Protein AF-A0A940L1S5-F1 (afdb_monomer_lite)

pLDDT: mean 74.44, std 12.98, range [43.25, 91.19]

Secondary structure (DSSP, 8-state):
-HHHHHHHHTT--S-HHHHHHHHHHTT-THHHHHHHHHHHHHT-HHHHHHHHHHHHHHHHHHHHHHHHHHHHHT--HHHHS---GGG---THHHHHHHHHHHHHHHHHHT--HHHHHHHHHHHHHHHHHHHHHHHHT-THHHHHHHHHHHHHHHHHHHHHS--S-HHHHHHHHHHHHS-HHHHHHHHHHHHHT-HHHHHHHHHHHHHHHHHHHHHHHHHHHHHHHHT--HHHHHHHHHHHHHHTT--

Radius of gyration: 20.94 Å; chains: 1; bounding box: 44×34×76 Å

Structure (mmCIF, N/CA/C/O backbone):
data_AF-A0A940L1S5-F1
#
_entry.id   AF-A0A940L1S5-F1
#
loop_
_atom_site.group_PDB
_atom_site.id
_atom_site.type_symbol
_atom_site.label_atom_id
_atom_site.label_alt_id
_atom_site.label_comp_id
_atom_site.label_asym_id
_atom_site.label_entity_id
_atom_site.label_seq_id
_atom_site.pdbx_PDB_ins_code
_atom_site.Cartn_x
_atom_site.Cartn_y
_atom_site.Cartn_z
_atom_site.occupancy
_atom_site.B_iso_or_equiv
_atom_site.auth_seq_id
_atom_site.auth_comp_id
_atom_site.auth_asym_id
_atom_site.auth_atom_id
_atom_site.pdbx_PDB_model_num
ATOM 1 N N . GLY A 1 1 ? 14.019 -16.037 -11.293 1.00 43.25 1 GLY A N 1
ATOM 2 C CA . GLY A 1 1 ? 14.954 -15.149 -12.015 1.00 43.25 1 GLY A CA 1
ATOM 3 C C . GLY A 1 1 ? 15.422 -15.766 -13.322 1.00 43.25 1 GLY A C 1
ATOM 4 O O . GLY A 1 1 ? 14.808 -15.511 -14.345 1.00 43.25 1 GLY A O 1
ATOM 5 N N . GLY A 1 2 ? 16.455 -16.617 -13.298 1.00 44.25 2 GLY A N 1
ATOM 6 C CA . GLY A 1 2 ? 17.112 -17.127 -14.519 1.00 44.25 2 GLY A CA 1
ATOM 7 C C . GLY A 1 2 ? 16.222 -17.901 -15.506 1.00 44.25 2 GLY A C 1
ATOM 8 O O . GLY A 1 2 ? 16.360 -17.729 -16.713 1.00 44.25 2 GLY A O 1
ATOM 9 N N . VAL A 1 3 ? 15.252 -18.682 -15.018 1.00 50.44 3 VAL A N 1
ATOM 10 C CA . VAL A 1 3 ? 14.334 -19.464 -15.877 1.00 50.44 3 VAL A CA 1
ATOM 11 C C . VAL A 1 3 ? 13.401 -18.564 -16.708 1.00 50.44 3 VAL A C 1
ATOM 13 O O . VAL A 1 3 ? 13.102 -18.880 -17.856 1.00 50.44 3 VAL A O 1
ATOM 16 N N . ALA A 1 4 ? 13.005 -17.399 -16.180 1.00 51.38 4 ALA A N 1
ATOM 17 C CA . ALA A 1 4 ? 12.143 -16.443 -16.885 1.00 51.38 4 ALA A CA 1
ATOM 18 C C . ALA A 1 4 ? 12.863 -15.772 -18.069 1.00 51.38 4 ALA A C 1
ATOM 20 O O . ALA A 1 4 ? 12.297 -15.606 -19.150 1.00 51.38 4 ALA A O 1
ATOM 21 N N . PHE A 1 5 ? 14.142 -15.442 -17.889 1.00 52.88 5 PHE A N 1
ATOM 22 C CA . PHE A 1 5 ? 14.960 -14.879 -18.960 1.00 52.88 5 PHE A CA 1
ATOM 23 C C . PHE A 1 5 ? 15.276 -15.910 -20.050 1.00 52.88 5 PHE A C 1
ATOM 25 O O . PHE A 1 5 ? 15.227 -15.584 -21.235 1.00 52.88 5 PHE A O 1
ATOM 32 N N . LEU A 1 6 ? 15.511 -17.173 -19.671 1.00 53.44 6 LEU A N 1
ATOM 33 C CA . LEU A 1 6 ? 15.663 -18.272 -20.629 1.00 53.44 6 LEU A CA 1
ATOM 34 C C . LEU A 1 6 ? 14.375 -18.508 -21.432 1.00 53.44 6 LEU A C 1
ATOM 36 O O . LEU A 1 6 ? 14.446 -18.626 -22.650 1.00 53.44 6 LEU A O 1
ATOM 40 N N . SER A 1 7 ? 13.201 -18.473 -20.794 1.00 49.19 7 SER A N 1
ATOM 41 C CA . SER A 1 7 ? 11.892 -18.602 -21.465 1.00 49.19 7 SER A CA 1
ATOM 42 C C . SER A 1 7 ? 11.687 -17.578 -22.587 1.00 49.19 7 SER A C 1
ATOM 44 O O . SER A 1 7 ? 11.112 -17.893 -23.626 1.00 49.19 7 SER A O 1
ATOM 46 N N . THR A 1 8 ? 12.184 -16.358 -22.392 1.00 49.97 8 THR A N 1
ATOM 47 C CA . THR A 1 8 ? 12.036 -15.263 -23.364 1.00 49.97 8 THR A CA 1
ATOM 48 C C . THR A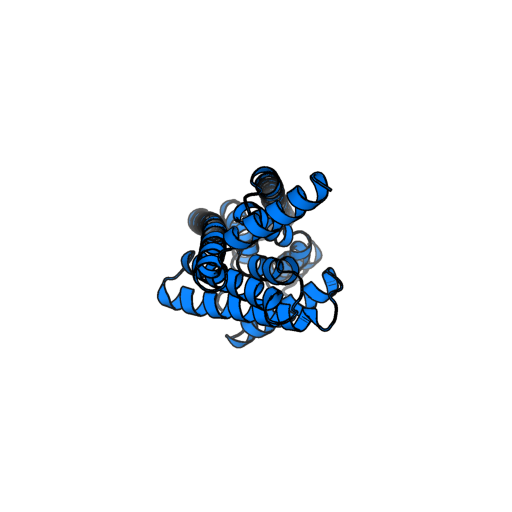 1 8 ? 12.996 -15.437 -24.539 1.00 49.97 8 THR A C 1
ATOM 50 O O . THR A 1 8 ? 12.638 -15.178 -25.683 1.00 49.97 8 THR A O 1
ATOM 53 N N . LYS A 1 9 ? 14.196 -15.971 -24.274 1.00 49.00 9 LYS A N 1
ATOM 54 C CA . LYS A 1 9 ? 15.172 -16.343 -25.306 1.00 49.00 9 LYS A CA 1
ATOM 55 C C . LYS A 1 9 ? 14.675 -17.485 -26.209 1.00 49.00 9 LYS A C 1
ATOM 57 O O . LYS A 1 9 ? 15.078 -17.546 -27.364 1.00 49.00 9 LYS A O 1
ATOM 62 N N . TYR A 1 10 ? 13.798 -18.357 -25.702 1.00 52.91 10 TYR A N 1
ATOM 63 C CA . TYR A 1 10 ? 13.205 -19.483 -26.440 1.00 52.91 10 TYR A CA 1
ATOM 64 C C . TYR A 1 10 ? 11.817 -19.194 -27.052 1.00 52.91 10 TYR A C 1
ATOM 66 O O . TYR A 1 10 ? 11.186 -20.109 -27.572 1.00 52.91 10 TYR A O 1
ATOM 74 N N . GLY A 1 11 ? 11.338 -17.943 -27.040 1.00 44.03 11 GLY A N 1
ATOM 75 C CA . GLY A 1 11 ? 10.147 -17.541 -27.805 1.00 44.03 11 GLY A CA 1
ATOM 76 C C . GLY A 1 11 ? 8.789 -17.837 -27.158 1.00 44.03 11 GLY A C 1
ATOM 77 O O . GLY A 1 11 ? 7.762 -17.699 -27.819 1.00 44.03 11 GLY A O 1
ATOM 78 N N . PHE A 1 12 ? 8.734 -18.190 -25.869 1.00 45.53 12 PHE A N 1
ATOM 79 C CA . PHE A 1 12 ? 7.462 -18.198 -25.142 1.00 45.53 12 PHE A CA 1
ATOM 80 C C . PHE A 1 12 ? 7.077 -16.750 -24.804 1.00 45.53 12 PHE A C 1
ATOM 82 O O . PHE A 1 12 ? 7.774 -16.097 -24.031 1.00 45.53 12 PHE A O 1
ATOM 89 N N . GLY A 1 13 ? 5.978 -16.246 -25.382 1.00 45.38 13 GLY A N 1
ATOM 90 C CA . GLY A 1 13 ? 5.472 -14.862 -25.277 1.00 45.38 13 GLY A CA 1
ATOM 91 C C . GLY A 1 13 ? 4.974 -14.421 -23.890 1.00 45.38 13 GLY A C 1
ATOM 92 O O . GLY A 1 13 ? 4.029 -13.642 -23.777 1.00 45.38 13 GLY A O 1
ATOM 93 N N . ILE A 1 14 ? 5.586 -14.924 -22.821 1.00 48.09 14 ILE A N 1
ATOM 94 C CA . ILE A 1 14 ? 5.343 -14.496 -21.449 1.00 48.09 14 ILE A CA 1
ATOM 95 C C . ILE A 1 14 ? 6.343 -13.377 -21.155 1.00 48.09 14 ILE A C 1
ATOM 97 O O . ILE A 1 14 ? 7.545 -13.619 -21.093 1.00 48.09 14 ILE A O 1
ATOM 101 N N . SER A 1 15 ? 5.848 -12.149 -20.991 1.00 53.19 15 SER A N 1
ATOM 102 C CA . SER A 1 15 ? 6.673 -10.979 -20.665 1.00 53.19 15 SER A CA 1
ATOM 103 C C . SER A 1 15 ? 7.578 -11.286 -19.456 1.00 53.19 15 SER A C 1
ATOM 105 O O . SER A 1 15 ? 7.084 -11.547 -18.353 1.00 53.19 15 SER A O 1
ATOM 107 N N . SER A 1 16 ? 8.902 -11.311 -19.665 1.00 52.81 16 SER A N 1
ATOM 108 C CA . SER A 1 16 ? 9.912 -11.792 -18.699 1.00 52.81 16 SER A CA 1
ATOM 109 C C . SER A 1 16 ? 9.831 -11.056 -17.369 1.00 52.81 16 SER A C 1
ATOM 111 O O . SER A 1 16 ? 10.064 -11.640 -16.307 1.00 52.81 16 SER A O 1
ATOM 113 N N . ILE A 1 17 ? 9.448 -9.779 -17.432 1.00 53.22 17 ILE A N 1
ATOM 114 C CA . ILE A 1 17 ? 9.259 -8.923 -16.271 1.00 53.22 17 ILE A CA 1
ATOM 115 C C . ILE A 1 17 ? 8.101 -9.406 -15.399 1.00 53.22 17 ILE A C 1
ATOM 117 O O . ILE A 1 17 ? 8.238 -9.371 -14.190 1.00 53.22 17 ILE A O 1
ATOM 121 N N . LYS A 1 18 ? 6.999 -9.940 -15.950 1.00 54.75 18 LYS A N 1
ATOM 122 C CA . LYS A 1 18 ? 5.846 -10.400 -15.149 1.00 54.75 18 LYS A CA 1
ATOM 123 C C . LYS A 1 18 ? 6.207 -11.622 -14.305 1.00 54.75 18 LYS A C 1
ATOM 125 O O . LYS A 1 18 ? 5.879 -11.677 -13.124 1.00 54.75 18 LYS A O 1
ATOM 130 N N . VAL A 1 19 ? 6.945 -12.570 -14.887 1.00 57.81 19 VAL A N 1
ATOM 131 C CA . VAL A 1 19 ? 7.427 -13.773 -14.180 1.00 57.81 19 VAL A CA 1
ATOM 132 C C . VAL A 1 19 ? 8.513 -13.411 -13.166 1.00 57.81 19 VAL A C 1
ATOM 134 O O . VAL A 1 19 ? 8.567 -13.973 -12.072 1.00 57.81 19 VAL A O 1
ATOM 137 N N . MET A 1 20 ? 9.376 -12.451 -13.506 1.00 58.91 20 MET A N 1
ATOM 138 C CA . MET A 1 20 ? 10.399 -11.961 -12.591 1.00 58.91 20 MET A CA 1
ATOM 139 C C . MET A 1 20 ? 9.786 -11.160 -11.436 1.00 58.91 20 MET A C 1
ATOM 141 O O . MET A 1 20 ? 10.111 -11.452 -10.295 1.00 58.91 20 MET A O 1
ATOM 145 N N . ILE A 1 21 ? 8.850 -10.243 -11.698 1.00 55.62 21 ILE A N 1
ATOM 146 C CA . ILE A 1 21 ? 8.074 -9.512 -10.686 1.00 55.62 21 ILE A CA 1
ATOM 147 C C . ILE A 1 21 ? 7.348 -10.503 -9.782 1.00 55.62 21 ILE A C 1
ATOM 149 O O . ILE A 1 21 ? 7.453 -10.361 -8.577 1.00 55.62 21 ILE A O 1
ATOM 153 N N . ALA A 1 22 ? 6.700 -11.547 -10.307 1.00 54.38 22 ALA A N 1
ATOM 154 C CA . ALA A 1 22 ? 6.046 -12.557 -9.470 1.00 54.38 22 ALA A CA 1
ATOM 155 C C . ALA A 1 22 ? 7.024 -13.267 -8.510 1.00 54.38 22 ALA A C 1
ATOM 157 O O . ALA A 1 22 ? 6.695 -13.481 -7.347 1.00 54.38 22 ALA A O 1
ATOM 158 N N . ALA A 1 23 ? 8.248 -13.576 -8.956 1.00 58.59 23 ALA A N 1
ATOM 159 C CA . ALA A 1 23 ? 9.292 -14.147 -8.096 1.00 58.59 23 ALA A CA 1
ATOM 160 C C . ALA A 1 23 ? 9.925 -13.120 -7.136 1.00 58.59 23 ALA A C 1
ATOM 162 O O . ALA A 1 23 ? 10.435 -13.485 -6.078 1.00 58.59 23 ALA A O 1
ATOM 163 N N . LEU A 1 24 ? 9.920 -11.842 -7.516 1.00 56.84 24 LEU A N 1
ATOM 164 C CA . LEU A 1 24 ? 10.450 -10.729 -6.734 1.00 56.84 24 LEU A CA 1
ATOM 165 C C . LEU A 1 24 ? 9.411 -10.127 -5.785 1.00 56.84 24 LEU A C 1
ATOM 167 O O . LEU A 1 24 ? 9.805 -9.441 -4.853 1.00 56.84 24 LEU A O 1
ATOM 171 N N . VAL A 1 25 ? 8.115 -10.399 -5.965 1.00 59.25 25 VAL A N 1
ATOM 172 C CA . VAL A 1 25 ? 7.021 -9.960 -5.081 1.00 59.25 25 VAL A CA 1
ATOM 173 C C . VAL A 1 25 ? 7.236 -10.462 -3.661 1.00 59.25 25 VAL A C 1
ATOM 175 O O . VAL A 1 25 ? 6.999 -9.721 -2.714 1.00 59.25 25 VAL A O 1
ATOM 178 N N . THR A 1 26 ? 7.797 -11.659 -3.497 1.00 58.41 26 THR A N 1
ATOM 179 C CA . THR A 1 26 ? 8.184 -12.198 -2.186 1.00 58.41 26 THR A CA 1
ATOM 180 C C . THR A 1 26 ? 9.296 -11.386 -1.513 1.00 58.41 26 THR A C 1
ATOM 182 O O . THR A 1 26 ? 9.410 -11.389 -0.292 1.00 58.41 26 THR A O 1
ATOM 185 N N . PHE A 1 27 ? 10.115 -10.682 -2.301 1.00 59.28 27 PHE A N 1
ATOM 186 C CA . PHE A 1 27 ? 11.192 -9.802 -1.836 1.00 59.28 27 PHE A CA 1
ATOM 187 C C . PHE A 1 27 ? 10.811 -8.317 -1.865 1.00 59.28 27 PHE A C 1
ATOM 189 O O . PHE A 1 27 ? 11.549 -7.485 -1.330 1.00 59.28 27 PHE A O 1
ATO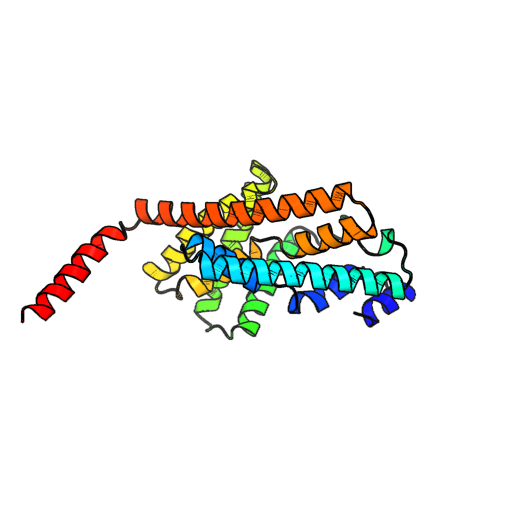M 196 N N . LEU A 1 28 ? 9.676 -7.971 -2.481 1.00 68.12 28 LEU A N 1
ATOM 197 C CA . LEU A 1 28 ? 9.185 -6.607 -2.551 1.00 68.12 28 LEU A CA 1
ATOM 198 C C . LEU A 1 28 ? 8.804 -6.173 -1.132 1.00 68.12 28 LEU A C 1
ATOM 200 O O . LEU A 1 28 ? 7.958 -6.800 -0.491 1.00 68.12 28 LEU A O 1
ATOM 204 N N . PRO A 1 29 ? 9.391 -5.079 -0.623 1.00 71.00 29 PRO A N 1
ATOM 205 C CA . PRO A 1 29 ? 9.188 -4.616 0.743 1.00 71.00 29 PRO A CA 1
ATOM 206 C C . PRO A 1 29 ? 7.836 -3.903 0.915 1.00 71.00 29 PRO A C 1
ATOM 208 O O . PRO A 1 29 ? 7.743 -2.922 1.650 1.00 71.00 29 PRO A O 1
ATOM 211 N N . GLY A 1 30 ? 6.784 -4.375 0.242 1.00 71.12 30 GLY A N 1
ATOM 212 C CA . GLY A 1 30 ? 5.474 -3.732 0.223 1.00 71.12 30 GLY A CA 1
ATOM 213 C C . GLY A 1 30 ? 4.789 -3.770 1.589 1.00 71.12 30 GLY A C 1
ATOM 214 O O . GLY A 1 30 ? 4.362 -2.730 2.079 1.00 71.12 30 GLY A O 1
ATOM 215 N N . GLY A 1 31 ? 4.817 -4.919 2.276 1.00 73.38 31 GLY A N 1
ATOM 216 C CA . GLY A 1 31 ? 4.325 -5.016 3.655 1.00 73.38 31 GLY A CA 1
ATOM 217 C C . GLY A 1 31 ? 5.096 -4.113 4.629 1.00 73.38 31 GLY A C 1
ATOM 218 O O . GLY A 1 31 ? 4.497 -3.488 5.499 1.00 73.38 31 GLY A O 1
ATOM 219 N N . SER A 1 32 ? 6.417 -3.969 4.453 1.00 80.38 32 SER A N 1
ATOM 220 C CA . SER A 1 32 ? 7.222 -3.055 5.276 1.00 80.38 32 SER A CA 1
ATOM 221 C C . SER A 1 32 ? 7.008 -1.577 4.944 1.00 80.38 32 SER A C 1
ATOM 223 O O . SER A 1 32 ? 7.071 -0.764 5.859 1.00 80.38 32 SER A O 1
ATOM 225 N N . MET A 1 33 ? 6.733 -1.217 3.683 1.00 78.50 33 MET A N 1
ATOM 226 C CA . MET A 1 33 ? 6.357 0.155 3.318 1.00 78.50 33 MET A CA 1
ATOM 227 C C . MET A 1 33 ? 4.977 0.508 3.864 1.00 78.50 33 MET A C 1
ATOM 229 O O . MET A 1 33 ? 4.826 1.576 4.437 1.00 78.50 33 MET A O 1
ATOM 233 N N . ALA A 1 34 ? 4.003 -0.398 3.766 1.00 78.00 34 ALA A N 1
ATOM 234 C CA . ALA A 1 34 ? 2.677 -0.200 4.342 1.00 78.00 34 ALA A CA 1
ATOM 235 C C . ALA A 1 34 ? 2.732 -0.048 5.871 1.00 78.00 34 ALA A C 1
ATOM 237 O O . ALA A 1 34 ? 2.134 0.878 6.408 1.00 78.00 34 ALA A O 1
ATOM 238 N N . MET A 1 35 ? 3.509 -0.897 6.561 1.00 81.56 35 MET A N 1
ATOM 239 C CA . MET A 1 35 ? 3.794 -0.756 8.000 1.00 81.56 35 MET A CA 1
ATOM 240 C C . MET A 1 35 ? 4.447 0.586 8.317 1.00 81.56 35 MET A C 1
ATOM 242 O O . MET A 1 35 ? 4.012 1.270 9.233 1.00 81.56 35 MET A O 1
ATOM 246 N N . ALA A 1 36 ? 5.460 0.985 7.546 1.00 83.12 36 ALA A N 1
ATOM 247 C CA . ALA A 1 36 ? 6.122 2.265 7.742 1.00 83.12 36 ALA A CA 1
ATOM 248 C C . ALA A 1 36 ? 5.149 3.440 7.574 1.00 83.12 36 ALA A C 1
ATOM 250 O O . ALA A 1 36 ? 5.123 4.334 8.410 1.00 83.12 36 ALA A O 1
ATOM 251 N N . THR A 1 37 ? 4.315 3.428 6.530 1.00 79.62 37 THR A N 1
ATOM 252 C CA . THR A 1 37 ? 3.276 4.441 6.305 1.00 79.62 37 THR A CA 1
ATOM 253 C C . THR A 1 37 ? 2.253 4.456 7.438 1.00 79.62 37 THR A C 1
ATOM 255 O O . THR A 1 37 ? 1.891 5.536 7.901 1.00 79.62 37 THR A O 1
ATOM 258 N N . ALA A 1 38 ? 1.834 3.285 7.924 1.00 79.25 38 ALA A N 1
ATOM 259 C CA . ALA A 1 38 ? 0.935 3.176 9.065 1.00 79.25 38 ALA A CA 1
ATOM 260 C C . ALA A 1 38 ? 1.557 3.803 10.322 1.00 79.25 38 ALA A C 1
ATOM 262 O O . ALA A 1 38 ? 0.951 4.678 10.928 1.00 79.25 38 ALA A O 1
ATOM 263 N N . GLU A 1 39 ? 2.786 3.434 10.676 1.00 83.88 39 GLU A N 1
ATOM 264 C CA . GLU A 1 39 ? 3.502 3.968 11.844 1.00 83.88 39 GLU A CA 1
ATOM 265 C C . GLU A 1 39 ? 3.749 5.475 11.737 1.00 83.88 39 GLU A C 1
ATOM 267 O O . GLU A 1 39 ? 3.532 6.205 12.701 1.00 83.88 39 GLU A O 1
ATOM 272 N N . LEU A 1 40 ? 4.105 5.971 10.548 1.00 82.50 40 LEU A N 1
ATOM 273 C CA . LEU A 1 40 ? 4.222 7.408 10.285 1.00 82.50 40 LEU A CA 1
ATOM 274 C C . LEU A 1 40 ? 2.882 8.132 10.475 1.00 82.50 40 LEU A C 1
ATOM 276 O O . LEU A 1 40 ? 2.855 9.223 11.040 1.00 82.50 40 LEU A O 1
ATOM 280 N N . SER A 1 41 ? 1.771 7.524 10.050 1.00 74.19 41 SER A N 1
ATOM 281 C CA . SER A 1 41 ? 0.430 8.083 10.262 1.00 74.19 41 SER A CA 1
ATOM 282 C C . SER A 1 41 ? -0.047 7.994 11.715 1.00 74.19 41 SER A C 1
ATOM 284 O O . SER A 1 41 ? -0.894 8.773 12.130 1.00 74.19 41 SER A O 1
ATOM 286 N N . LEU A 1 42 ? 0.501 7.069 12.503 1.00 75.38 42 LEU A N 1
ATOM 287 C CA . LEU A 1 42 ? 0.185 6.911 13.924 1.00 75.38 42 LEU A CA 1
ATOM 288 C C . LEU A 1 42 ? 1.077 7.775 14.832 1.00 75.38 42 LEU A C 1
ATOM 290 O O . LEU A 1 42 ? 0.830 7.849 16.032 1.00 75.38 42 LEU A O 1
ATOM 294 N N . GLY A 1 43 ? 2.078 8.461 14.270 1.00 75.94 43 GLY A N 1
ATOM 295 C CA . GLY A 1 43 ? 3.007 9.324 15.007 1.00 75.94 43 GLY A CA 1
ATOM 296 C C . GLY A 1 43 ? 4.301 8.637 15.462 1.00 75.94 43 GLY A C 1
ATOM 297 O O . GLY A 1 43 ? 5.167 9.297 16.039 1.00 75.94 43 GLY A O 1
ATOM 298 N N . ASP A 1 44 ? 4.498 7.355 15.142 1.00 84.56 44 ASP A N 1
ATOM 299 C CA . ASP A 1 44 ? 5.701 6.579 15.465 1.00 84.56 44 ASP A CA 1
ATOM 300 C C . ASP A 1 44 ? 6.839 6.861 14.469 1.00 84.56 44 ASP A C 1
ATOM 302 O O . ASP A 1 44 ? 7.317 5.989 13.736 1.00 84.56 44 ASP A O 1
ATOM 306 N N . MET A 1 45 ? 7.310 8.111 14.454 1.00 86.50 45 MET A N 1
ATOM 307 C CA . MET A 1 45 ? 8.248 8.627 13.450 1.00 86.50 45 MET A CA 1
ATOM 308 C C . MET A 1 45 ? 9.570 7.844 13.387 1.00 86.50 45 MET A C 1
ATOM 310 O O . MET A 1 45 ? 10.117 7.637 12.305 1.00 86.50 45 MET A O 1
ATOM 314 N N . VAL A 1 46 ? 10.090 7.373 14.527 1.00 89.12 46 VAL A N 1
ATOM 315 C CA . VAL A 1 46 ? 11.373 6.643 14.600 1.00 89.12 46 VAL A CA 1
ATOM 316 C C . VAL A 1 46 ? 11.249 5.235 14.010 1.00 89.12 46 VAL A C 1
ATOM 318 O O . VAL A 1 46 ? 12.073 4.829 13.190 1.00 89.12 46 VAL A O 1
ATOM 321 N N . SER A 1 47 ? 10.197 4.503 14.386 1.00 87.56 47 SER A N 1
ATOM 322 C CA . SER A 1 47 ? 9.920 3.157 13.867 1.00 87.56 47 SER A CA 1
ATOM 323 C C . SER A 1 47 ? 9.568 3.207 12.378 1.00 87.56 47 SER A C 1
ATOM 325 O O . SER A 1 47 ? 10.169 2.498 11.563 1.00 87.56 47 SER A O 1
ATOM 327 N N . GLY A 1 48 ? 8.672 4.131 12.017 1.00 85.19 48 GLY A N 1
ATOM 328 C CA . GLY A 1 48 ? 8.186 4.299 10.655 1.00 85.19 48 GLY A CA 1
ATOM 329 C C . GLY A 1 48 ? 9.292 4.715 9.690 1.00 85.19 48 GLY A C 1
ATOM 330 O O . GLY A 1 48 ? 9.461 4.090 8.644 1.00 85.19 48 GLY A O 1
ATOM 331 N N . SER A 1 49 ? 10.118 5.704 10.050 1.00 87.75 49 SER A N 1
ATOM 332 C CA . SER A 1 49 ? 11.247 6.129 9.206 1.00 87.75 49 SER A CA 1
ATOM 333 C C . SER A 1 49 ? 12.292 5.025 9.020 1.00 87.75 49 SER A C 1
ATOM 335 O O . SER A 1 49 ? 12.759 4.811 7.900 1.00 87.75 49 SER A O 1
ATOM 337 N N . SER A 1 50 ? 12.613 4.262 10.071 1.00 89.81 50 SER A N 1
ATOM 338 C CA . SER A 1 50 ? 13.558 3.141 9.989 1.00 89.81 50 SER A CA 1
ATOM 339 C C . SER A 1 50 ? 13.072 2.042 9.036 1.00 89.81 50 SER A C 1
ATOM 341 O O . SER A 1 50 ? 13.819 1.604 8.149 1.00 89.81 50 SER A O 1
ATOM 343 N N . ARG A 1 51 ? 11.799 1.633 9.151 1.00 88.31 51 ARG A N 1
ATOM 344 C CA . ARG A 1 51 ? 11.182 0.654 8.239 1.00 88.31 51 ARG A CA 1
ATOM 345 C C . ARG A 1 51 ? 11.090 1.189 6.814 1.00 88.31 51 ARG A C 1
ATOM 347 O O . ARG A 1 51 ? 11.367 0.440 5.875 1.00 88.31 51 ARG A O 1
ATOM 354 N N . PHE A 1 52 ? 10.764 2.471 6.651 1.00 86.94 52 PHE A N 1
ATOM 355 C CA . PHE A 1 52 ? 10.686 3.126 5.348 1.00 86.94 52 PHE A CA 1
ATOM 356 C C . PHE A 1 52 ? 12.036 3.112 4.625 1.00 86.94 52 PHE A C 1
ATOM 358 O O . PHE A 1 52 ? 12.130 2.638 3.494 1.00 86.94 52 PHE A O 1
ATOM 365 N N . ILE A 1 53 ? 13.099 3.561 5.296 1.00 89.38 53 ILE A N 1
ATOM 366 C CA . ILE A 1 53 ? 14.458 3.584 4.738 1.00 89.38 53 ILE A CA 1
ATOM 367 C C . ILE A 1 53 ? 14.933 2.159 4.437 1.00 89.38 53 ILE A C 1
ATOM 369 O O . ILE A 1 53 ? 15.466 1.902 3.359 1.00 89.38 53 ILE A O 1
ATOM 373 N N . SER A 1 54 ? 14.680 1.207 5.339 1.00 88.12 54 SER A N 1
ATOM 374 C CA . SER A 1 54 ? 15.018 -0.206 5.121 1.00 88.12 54 SER A CA 1
ATOM 375 C C . SER A 1 54 ? 14.316 -0.787 3.891 1.00 88.12 54 SER A C 1
ATOM 377 O O . SER A 1 54 ? 14.914 -1.544 3.124 1.00 88.12 54 SER A O 1
ATOM 379 N N . ALA A 1 55 ? 13.047 -0.432 3.677 1.00 86.62 55 ALA A N 1
ATOM 380 C CA . ALA A 1 55 ? 12.305 -0.812 2.483 1.00 86.62 55 ALA A CA 1
ATOM 381 C C . ALA A 1 55 ? 12.881 -0.150 1.224 1.00 86.62 55 ALA A C 1
ATOM 383 O O . ALA A 1 55 ? 13.063 -0.821 0.212 1.00 86.62 55 ALA A O 1
ATOM 384 N N . LEU A 1 56 ? 13.228 1.134 1.290 1.00 84.81 56 LEU A N 1
ATOM 385 C CA . LEU A 1 56 ? 13.826 1.863 0.173 1.00 84.81 56 LEU A CA 1
ATOM 386 C C . LEU A 1 56 ? 15.169 1.248 -0.249 1.00 84.81 56 LEU A C 1
ATOM 388 O O . LEU A 1 56 ? 15.373 0.990 -1.434 1.00 84.81 56 LEU A O 1
ATOM 392 N N . ILE A 1 57 ? 16.042 0.911 0.707 1.00 89.31 57 ILE A N 1
ATOM 393 C CA . ILE A 1 57 ? 17.311 0.211 0.440 1.00 89.31 57 ILE A CA 1
ATOM 394 C C . ILE A 1 57 ? 17.056 -1.121 -0.275 1.00 89.31 57 ILE A C 1
ATOM 396 O O . ILE A 1 57 ? 17.736 -1.431 -1.253 1.00 89.31 57 ILE A O 1
ATOM 400 N N . LYS A 1 58 ? 16.053 -1.898 0.159 1.00 88.00 58 LYS A N 1
ATOM 401 C CA . LYS A 1 58 ? 15.678 -3.150 -0.518 1.00 88.00 58 LYS A CA 1
ATOM 402 C C . LYS A 1 58 ? 15.253 -2.900 -1.962 1.00 88.00 58 LYS A C 1
ATOM 404 O O . LYS A 1 58 ? 15.728 -3.620 -2.828 1.00 88.00 58 LYS A O 1
ATOM 409 N N . VAL A 1 59 ? 14.432 -1.883 -2.244 1.00 85.56 59 VAL A N 1
ATOM 410 C CA . VAL A 1 59 ? 14.039 -1.540 -3.627 1.00 85.56 59 VAL A CA 1
ATOM 411 C C . VAL A 1 59 ? 15.265 -1.201 -4.482 1.00 85.56 59 VAL A C 1
ATOM 413 O O . VAL A 1 59 ? 15.368 -1.683 -5.610 1.00 85.56 59 VAL A O 1
ATOM 416 N N . VAL A 1 60 ? 16.225 -0.442 -3.947 1.00 85.88 60 VAL A N 1
ATOM 417 C CA . VAL A 1 60 ? 17.473 -0.104 -4.655 1.00 85.88 60 VAL A CA 1
ATOM 418 C C . VAL A 1 60 ? 18.311 -1.354 -4.939 1.00 85.88 60 VAL A C 1
ATOM 420 O O . VAL A 1 60 ? 18.707 -1.573 -6.082 1.00 85.88 60 VAL A O 1
ATOM 423 N N . LEU A 1 61 ? 18.539 -2.214 -3.940 1.00 87.12 61 LEU A N 1
ATOM 424 C CA . LEU A 1 61 ? 19.291 -3.467 -4.113 1.00 87.12 61 LEU A CA 1
ATOM 425 C C . LEU A 1 61 ? 18.640 -4.388 -5.149 1.00 87.12 61 LEU A C 1
ATOM 427 O O . LEU A 1 61 ? 19.323 -5.008 -5.962 1.00 87.12 61 LEU A O 1
ATOM 431 N N . LEU A 1 62 ? 17.312 -4.455 -5.132 1.00 85.94 62 LEU A N 1
ATOM 432 C CA . LEU A 1 62 ? 16.521 -5.280 -6.034 1.00 85.94 62 LEU A CA 1
ATOM 433 C C . LEU A 1 62 ? 16.579 -4.723 -7.466 1.00 85.94 62 LEU A C 1
ATOM 435 O O . LEU A 1 62 ? 16.808 -5.487 -8.401 1.00 85.94 62 LEU A O 1
ATOM 439 N N . THR A 1 63 ? 16.503 -3.396 -7.627 1.00 82.12 63 THR A N 1
ATOM 440 C CA . THR A 1 63 ? 16.742 -2.700 -8.905 1.00 82.12 63 THR A CA 1
ATOM 441 C C . THR A 1 63 ? 18.125 -3.044 -9.455 1.00 82.12 63 THR A C 1
ATOM 443 O O . THR A 1 63 ? 18.242 -3.519 -10.582 1.00 82.12 63 THR A O 1
ATOM 446 N N . LEU A 1 64 ? 19.181 -2.877 -8.652 1.00 83.31 64 LEU A N 1
ATOM 447 C CA . LEU A 1 64 ? 20.552 -3.187 -9.068 1.00 83.31 64 LEU A CA 1
ATOM 448 C C . LEU A 1 64 ? 20.713 -4.661 -9.453 1.00 83.31 64 LEU A C 1
ATOM 450 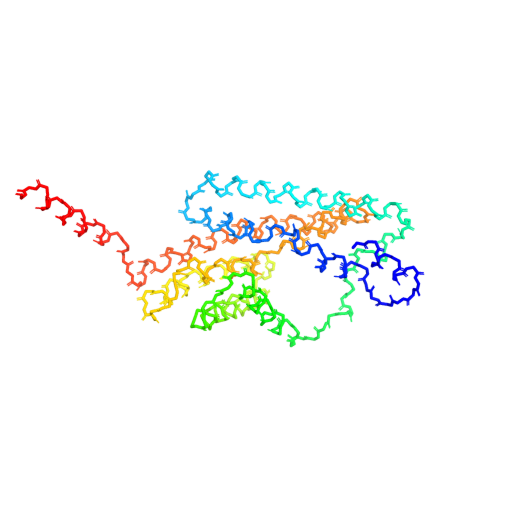O O . LEU A 1 64 ? 21.353 -4.963 -10.460 1.00 83.31 64 LEU A O 1
ATOM 454 N N . GLY A 1 65 ? 20.099 -5.577 -8.701 1.00 83.00 65 GLY A N 1
ATOM 455 C CA . GLY A 1 65 ? 20.082 -7.003 -9.021 1.00 83.00 65 GLY A CA 1
ATOM 456 C C . GLY A 1 65 ? 19.407 -7.303 -10.362 1.00 83.00 65 GLY A C 1
ATOM 457 O O . GLY A 1 65 ? 19.946 -8.078 -11.152 1.00 83.00 65 GLY A O 1
ATOM 458 N N . ILE A 1 66 ? 18.271 -6.657 -10.655 1.00 78.62 66 ILE A N 1
ATOM 459 C CA . ILE A 1 66 ? 17.567 -6.782 -11.942 1.00 78.62 66 ILE A CA 1
ATOM 460 C C . ILE A 1 66 ? 18.436 -6.267 -13.092 1.00 78.62 66 ILE A C 1
ATOM 462 O O . ILE A 1 66 ? 18.596 -6.966 -14.093 1.00 78.62 66 ILE A O 1
ATOM 466 N N . VAL A 1 67 ? 19.011 -5.070 -12.951 1.00 78.56 67 VAL A N 1
ATOM 467 C CA . VAL A 1 67 ? 19.861 -4.451 -13.982 1.00 78.56 67 VAL A CA 1
ATOM 468 C C . VAL A 1 67 ? 21.094 -5.312 -14.245 1.00 78.56 67 VAL A C 1
ATOM 470 O O . VAL A 1 67 ? 21.393 -5.638 -15.393 1.00 78.56 67 VAL A O 1
ATOM 473 N N . THR A 1 68 ? 21.767 -5.764 -13.185 1.00 80.94 68 THR A N 1
ATOM 474 C CA . THR A 1 68 ? 22.955 -6.624 -13.290 1.00 80.94 68 THR A CA 1
ATOM 475 C C . THR A 1 68 ? 22.617 -7.951 -13.972 1.00 80.94 68 THR A C 1
ATOM 477 O O . THR A 1 68 ? 23.336 -8.392 -14.868 1.00 80.94 68 THR A O 1
ATOM 480 N N . ALA A 1 69 ? 21.495 -8.581 -13.607 1.00 74.94 69 ALA A N 1
ATOM 481 C CA . ALA A 1 69 ? 21.041 -9.813 -14.247 1.00 74.94 69 ALA A CA 1
ATOM 482 C C . ALA A 1 69 ? 20.724 -9.609 -15.738 1.00 74.94 69 ALA A C 1
ATOM 484 O O . ALA A 1 69 ? 21.101 -10.442 -16.562 1.00 74.94 69 ALA A O 1
ATOM 485 N N . ALA A 1 70 ? 20.080 -8.498 -16.104 1.00 72.69 70 ALA A N 1
ATOM 486 C CA . ALA A 1 70 ? 19.771 -8.183 -17.496 1.00 72.69 70 ALA A CA 1
ATOM 487 C C . ALA A 1 70 ? 21.038 -7.975 -18.344 1.00 72.69 70 ALA A C 1
ATOM 489 O O . ALA A 1 70 ? 21.114 -8.486 -19.464 1.00 72.69 70 ALA A O 1
ATOM 490 N N . MET A 1 71 ? 22.060 -7.311 -17.789 1.00 74.44 71 MET A N 1
ATOM 491 C CA . MET A 1 71 ? 23.364 -7.139 -18.444 1.00 74.44 71 MET A CA 1
ATOM 492 C C . MET A 1 71 ? 24.055 -8.480 -18.720 1.00 74.44 71 MET A C 1
ATOM 494 O O . MET A 1 71 ? 24.591 -8.683 -19.809 1.00 74.44 71 MET A O 1
ATOM 498 N N . ILE A 1 72 ? 23.999 -9.421 -17.770 1.00 78.94 72 ILE A N 1
ATOM 499 C CA . ILE A 1 72 ? 24.587 -10.762 -17.930 1.00 78.94 72 ILE A CA 1
ATOM 500 C C . ILE A 1 72 ? 23.892 -11.540 -19.058 1.00 78.94 72 ILE A C 1
ATOM 502 O O . ILE A 1 72 ? 24.554 -12.236 -19.829 1.00 78.94 72 ILE A O 1
ATOM 506 N N . VAL A 1 73 ? 22.566 -11.421 -19.183 1.00 75.06 73 VAL A N 1
ATOM 507 C CA . VAL A 1 73 ? 21.785 -12.186 -20.172 1.00 75.06 73 VAL A CA 1
ATOM 508 C C . VAL A 1 73 ? 21.729 -11.506 -21.556 1.00 75.06 73 VAL A C 1
ATOM 510 O O . VAL A 1 73 ? 21.341 -12.150 -22.531 1.00 75.06 73 VAL A O 1
ATOM 513 N N . LYS A 1 74 ? 22.196 -10.254 -21.688 1.00 67.00 74 LYS A N 1
ATOM 514 C CA . LYS A 1 74 ? 22.260 -9.487 -22.952 1.00 67.00 74 LYS A CA 1
ATOM 515 C C . LYS A 1 74 ? 20.903 -9.339 -23.666 1.00 67.00 74 LYS A C 1
ATOM 517 O O . LYS A 1 74 ? 20.829 -9.494 -24.885 1.00 67.00 74 LYS A O 1
ATOM 522 N N . LEU A 1 75 ? 19.822 -9.052 -22.934 1.00 60.94 75 LEU A N 1
ATOM 523 C CA . LEU A 1 75 ? 18.533 -8.733 -23.568 1.00 60.94 75 LEU A CA 1
ATOM 524 C C . LEU A 1 75 ? 18.488 -7.274 -24.056 1.00 60.94 75 LEU A C 1
ATOM 526 O O . LEU A 1 75 ? 19.020 -6.393 -23.379 1.00 60.94 75 LEU A O 1
ATOM 530 N N . PRO A 1 76 ? 17.815 -6.987 -25.187 1.00 59.12 76 PRO A N 1
ATOM 531 C CA . PRO A 1 76 ? 17.522 -5.617 -25.587 1.00 59.12 76 PRO A CA 1
ATOM 532 C C . PRO A 1 76 ? 16.584 -4.927 -24.563 1.00 59.12 76 PRO A C 1
ATOM 534 O O . PRO A 1 76 ? 15.620 -5.550 -24.100 1.00 59.12 76 PRO A O 1
ATOM 537 N N . PRO A 1 77 ? 16.814 -3.638 -24.224 1.00 54.22 77 PRO A N 1
ATOM 538 C CA . PRO A 1 77 ? 16.047 -2.918 -23.198 1.00 54.22 77 PRO A CA 1
ATOM 539 C C . PRO A 1 77 ? 14.535 -2.857 -23.467 1.00 54.22 77 PRO A C 1
ATOM 541 O O . PRO A 1 77 ? 13.729 -2.954 -22.546 1.00 54.22 77 PRO A O 1
ATOM 544 N N . SER A 1 78 ? 14.131 -2.762 -24.735 1.00 49.81 78 SER A N 1
ATOM 545 C CA . SER A 1 78 ? 12.727 -2.612 -25.141 1.00 49.81 78 SER A CA 1
ATOM 546 C C . SER A 1 78 ? 11.858 -3.848 -24.884 1.00 49.81 78 SER A C 1
ATOM 548 O O . SER A 1 78 ? 10.659 -3.707 -24.671 1.00 49.81 78 SER A O 1
ATOM 550 N N . ALA A 1 79 ? 12.441 -5.051 -24.857 1.00 49.28 79 ALA A N 1
ATOM 551 C CA . ALA A 1 79 ? 11.706 -6.297 -24.615 1.00 49.28 79 ALA A CA 1
ATOM 552 C C . ALA A 1 79 ? 11.538 -6.622 -23.120 1.00 49.28 79 ALA A C 1
ATOM 554 O O . ALA A 1 79 ? 10.787 -7.529 -22.763 1.00 49.28 79 ALA A O 1
ATOM 555 N N . THR A 1 80 ? 12.265 -5.914 -22.249 1.00 51.38 80 THR A N 1
ATOM 556 C CA . THR A 1 80 ? 12.455 -6.328 -20.854 1.00 51.38 80 THR A CA 1
ATOM 557 C C . THR A 1 80 ? 11.643 -5.495 -19.867 1.00 51.38 80 THR A C 1
ATOM 559 O O . THR A 1 80 ? 11.269 -6.033 -18.833 1.00 51.38 80 THR A O 1
ATOM 562 N N . TYR A 1 81 ? 11.348 -4.221 -20.156 1.00 52.78 81 TYR A N 1
ATOM 563 C CA . TYR A 1 81 ? 10.840 -3.289 -19.133 1.00 52.78 81 TYR A CA 1
ATOM 564 C C . TYR A 1 81 ? 9.466 -2.676 -19.425 1.00 52.78 81 TYR A C 1
ATOM 566 O O . TYR A 1 81 ? 8.790 -2.267 -18.490 1.00 52.78 81 TYR A O 1
ATOM 574 N N . VAL A 1 82 ? 9.003 -2.688 -20.678 1.00 48.00 82 VAL A N 1
ATOM 575 C CA . VAL A 1 82 ? 7.712 -2.090 -21.040 1.00 48.00 82 VAL A CA 1
ATOM 576 C C . VAL A 1 82 ? 6.575 -3.052 -20.692 1.00 48.00 82 VAL A C 1
ATOM 578 O O . VAL A 1 82 ? 6.437 -4.124 -21.288 1.00 48.00 82 VAL A O 1
ATOM 581 N N . VAL A 1 83 ? 5.738 -2.673 -19.724 1.00 52.97 83 VAL A N 1
ATOM 582 C CA . VAL A 1 83 ? 4.449 -3.335 -19.494 1.00 52.97 83 VAL A CA 1
ATOM 583 C C . VAL A 1 83 ? 3.530 -2.939 -20.645 1.00 52.97 83 VAL A C 1
ATOM 585 O O . VAL A 1 83 ? 2.983 -1.843 -20.652 1.00 52.97 83 VAL A O 1
ATOM 588 N N . ASP A 1 84 ? 3.396 -3.816 -21.639 1.00 46.12 84 ASP A N 1
ATOM 589 C CA . ASP A 1 84 ? 2.555 -3.560 -22.809 1.00 46.12 84 ASP A CA 1
ATOM 590 C C . ASP A 1 84 ? 1.090 -3.301 -22.382 1.00 46.12 84 ASP A C 1
ATOM 592 O O . ASP A 1 84 ? 0.458 -4.204 -21.806 1.00 46.12 84 ASP A O 1
ATOM 596 N N . PRO A 1 85 ? 0.528 -2.101 -22.648 1.00 45.69 85 PRO A N 1
ATOM 597 C CA . PRO A 1 85 ? -0.871 -1.782 -22.362 1.00 45.69 85 PRO A CA 1
ATOM 598 C C . PRO A 1 85 ? -1.847 -2.751 -23.040 1.00 45.69 85 PRO A C 1
ATOM 600 O O . PRO A 1 85 ? -2.940 -2.981 -22.524 1.00 45.69 85 PRO A O 1
ATOM 603 N N . ALA A 1 86 ? -1.445 -3.376 -24.154 1.00 45.81 86 ALA A N 1
ATOM 604 C CA . ALA A 1 86 ? -2.258 -4.341 -24.891 1.00 45.81 86 ALA A CA 1
ATOM 605 C C . ALA A 1 86 ? -2.471 -5.675 -24.145 1.00 45.81 86 ALA A C 1
ATOM 607 O O . ALA A 1 86 ? -3.335 -6.461 -24.527 1.00 45.81 86 ALA A O 1
ATOM 608 N N . GLN A 1 87 ? -1.722 -5.941 -23.066 1.00 51.41 87 GLN A N 1
ATOM 609 C CA . GLN A 1 87 ? -1.897 -7.121 -22.207 1.00 51.41 87 GLN A CA 1
ATOM 610 C C . GLN A 1 87 ? -2.634 -6.820 -20.892 1.00 51.41 87 GLN A C 1
ATOM 612 O O . GLN A 1 87 ? -2.508 -7.586 -19.927 1.00 51.41 87 GLN A O 1
ATOM 617 N N . GLN A 1 88 ? -3.384 -5.717 -20.812 1.00 56.47 88 GLN A N 1
ATOM 618 C CA . GLN A 1 88 ? -4.321 -5.514 -19.712 1.00 56.47 88 GLN A CA 1
ATOM 619 C C . GLN A 1 88 ? -5.443 -6.550 -19.824 1.00 56.47 88 GLN A C 1
ATOM 621 O O . GLN A 1 88 ? -6.299 -6.490 -20.705 1.00 56.47 88 GLN A O 1
ATOM 626 N N . LEU A 1 89 ? -5.431 -7.533 -18.920 1.00 57.41 89 LEU A N 1
ATOM 627 C CA . LEU A 1 89 ? -6.615 -8.344 -18.659 1.00 57.41 89 LEU A CA 1
ATOM 628 C C . LEU A 1 89 ? -7.745 -7.356 -18.323 1.00 57.41 89 LEU A C 1
ATOM 630 O O . LEU A 1 89 ? -7.517 -6.440 -17.534 1.00 57.41 89 LEU A O 1
ATOM 634 N N . GLY A 1 90 ? -8.903 -7.485 -18.982 1.00 67.81 90 GLY A N 1
ATOM 635 C CA . GLY A 1 90 ? -9.985 -6.491 -18.924 1.00 67.81 90 GLY A CA 1
ATOM 636 C C . GLY A 1 90 ? -10.406 -6.109 -17.498 1.00 67.81 90 GLY A C 1
ATOM 637 O O . GLY A 1 90 ? -10.018 -6.763 -16.539 1.00 67.81 90 GLY A O 1
ATOM 638 N N . MET A 1 91 ? -11.241 -5.077 -17.342 1.00 74.94 91 MET A N 1
ATOM 639 C CA . MET A 1 91 ? -11.556 -4.445 -16.040 1.00 74.94 91 MET A CA 1
ATOM 640 C C . MET A 1 91 ? -11.928 -5.420 -14.899 1.00 74.94 91 MET A C 1
ATOM 642 O O . MET A 1 91 ? -11.683 -5.128 -13.733 1.00 74.94 91 MET A O 1
ATOM 646 N N . TRP A 1 92 ? -12.466 -6.604 -15.211 1.00 77.62 92 TRP A N 1
ATOM 647 C CA . TRP A 1 92 ? -12.751 -7.672 -14.243 1.00 77.62 92 TRP A CA 1
ATOM 648 C C . TRP A 1 92 ? -11.503 -8.211 -13.519 1.00 77.62 92 TRP A C 1
ATOM 650 O O . TRP A 1 92 ? -11.581 -8.612 -12.358 1.00 77.62 92 TRP A O 1
ATOM 660 N N . ALA A 1 93 ? -10.346 -8.220 -14.181 1.00 78.31 93 ALA A N 1
ATOM 661 C CA . ALA A 1 93 ? -9.127 -8.842 -13.681 1.00 78.31 93 ALA A CA 1
ATOM 662 C C . ALA A 1 93 ? -8.552 -8.116 -12.468 1.00 78.31 93 ALA A C 1
ATOM 664 O O . ALA A 1 93 ? -7.946 -8.747 -11.605 1.00 78.31 93 ALA A O 1
ATOM 665 N N . GLN A 1 94 ? -8.780 -6.808 -12.370 1.00 78.50 94 GLN A N 1
ATOM 666 C CA . GLN A 1 94 ? -8.331 -6.014 -11.235 1.00 78.50 94 GLN A CA 1
ATOM 667 C C . GLN A 1 94 ? -9.112 -6.392 -9.969 1.00 78.50 94 GLN A C 1
ATOM 669 O O . GLN A 1 94 ? -8.502 -6.671 -8.941 1.00 78.50 94 GLN A O 1
ATOM 674 N N . TRP A 1 95 ? -10.438 -6.543 -10.068 1.00 84.75 95 TRP A N 1
ATOM 675 C CA . TRP A 1 95 ? -11.286 -7.005 -8.961 1.00 84.75 95 TRP A CA 1
ATOM 676 C C . TRP A 1 95 ? -10.944 -8.427 -8.507 1.00 84.75 95 TRP A C 1
ATOM 678 O O . TRP A 1 95 ? -10.900 -8.705 -7.309 1.00 84.75 95 TRP A O 1
ATOM 688 N N . VAL A 1 96 ? -10.651 -9.328 -9.450 1.00 84.38 96 VAL A N 1
ATOM 689 C CA . VAL A 1 96 ? -10.168 -10.680 -9.127 1.00 84.38 96 VAL A CA 1
ATOM 690 C C . VAL A 1 96 ? -8.776 -10.622 -8.488 1.00 84.38 96 VAL A C 1
ATOM 692 O O . VAL A 1 96 ? -8.506 -11.360 -7.543 1.00 84.38 96 VAL A O 1
ATOM 695 N N . GLY A 1 97 ? -7.916 -9.705 -8.934 1.00 80.31 97 GLY A N 1
ATOM 696 C CA . GLY A 1 97 ? -6.616 -9.431 -8.324 1.00 80.31 97 GLY A CA 1
ATOM 697 C C . GLY A 1 97 ? -6.724 -9.044 -6.849 1.00 80.31 97 GLY A C 1
ATOM 698 O O . GLY A 1 97 ? -5.964 -9.568 -6.036 1.00 80.31 97 GLY A O 1
ATOM 699 N N . VAL A 1 98 ? -7.712 -8.217 -6.480 1.00 84.56 98 VAL A N 1
ATOM 700 C CA . VAL A 1 98 ? -7.983 -7.861 -5.073 1.00 84.56 98 VAL A CA 1
ATOM 701 C C . VAL A 1 98 ? -8.345 -9.097 -4.240 1.00 84.56 98 VAL A C 1
ATOM 703 O O . VAL A 1 98 ? -7.833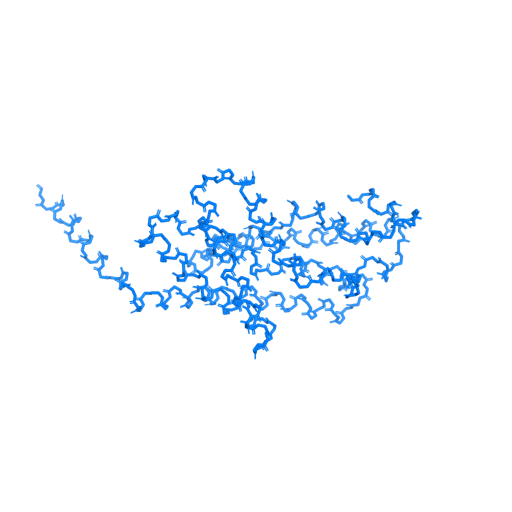 -9.265 -3.132 1.00 84.56 98 VAL A O 1
ATOM 706 N N . LEU A 1 99 ? -9.165 -10.011 -4.773 1.00 86.19 99 LEU A N 1
ATOM 707 C CA . LEU A 1 99 ? -9.490 -11.268 -4.083 1.00 86.19 99 LEU A CA 1
ATOM 708 C C . LEU A 1 99 ? -8.277 -12.178 -3.927 1.00 86.19 99 LEU A C 1
ATOM 710 O O . LEU A 1 99 ? -8.053 -12.720 -2.846 1.00 86.19 99 LEU A O 1
ATOM 714 N N . ILE A 1 100 ? -7.485 -12.343 -4.987 1.00 85.56 100 ILE A N 1
ATOM 715 C CA . ILE A 1 100 ? -6.264 -13.158 -4.946 1.00 85.56 100 ILE A CA 1
ATOM 716 C C . ILE A 1 100 ? -5.288 -12.583 -3.918 1.00 85.56 100 ILE A C 1
ATOM 718 O O . ILE A 1 100 ? -4.704 -13.337 -3.140 1.00 85.56 100 ILE A O 1
ATOM 722 N N . PHE A 1 101 ? -5.158 -11.256 -3.861 1.00 82.75 101 PHE A N 1
ATOM 723 C CA . PHE A 1 101 ? -4.357 -10.573 -2.854 1.00 82.75 101 PHE A CA 1
ATOM 724 C C . PHE A 1 101 ? -4.867 -10.850 -1.435 1.00 82.75 101 PHE A C 1
ATOM 726 O O . PHE A 1 101 ? -4.076 -11.219 -0.567 1.00 82.75 101 PHE A O 1
ATOM 733 N N . ALA A 1 102 ? -6.180 -10.767 -1.201 1.00 84.12 102 ALA A N 1
ATOM 734 C CA . ALA A 1 102 ? -6.772 -11.097 0.094 1.00 84.12 102 ALA A CA 1
ATOM 735 C C . ALA A 1 102 ? -6.495 -12.557 0.500 1.00 84.12 102 ALA A C 1
ATOM 737 O O . ALA A 1 102 ? -6.140 -12.834 1.647 1.00 84.12 102 ALA A O 1
ATOM 738 N N . ILE A 1 103 ? -6.618 -13.502 -0.439 1.00 84.44 103 ILE A N 1
ATOM 739 C CA . ILE A 1 103 ? -6.320 -14.924 -0.210 1.00 84.44 103 ILE A CA 1
ATOM 740 C C . ILE A 1 103 ? -4.833 -15.115 0.114 1.00 84.44 103 ILE A C 1
ATOM 742 O O . ILE A 1 103 ? -4.500 -15.811 1.073 1.00 84.44 103 ILE A O 1
ATOM 746 N N . GLY A 1 104 ? -3.937 -14.466 -0.632 1.00 80.06 104 GLY A N 1
ATOM 747 C CA . GLY A 1 104 ? -2.498 -14.489 -0.369 1.00 80.06 104 GLY A CA 1
ATOM 748 C C . GLY A 1 104 ? -2.153 -13.932 1.012 1.00 80.06 104 GLY A C 1
ATOM 749 O O . GLY A 1 104 ? -1.386 -14.547 1.752 1.00 80.06 104 GLY A O 1
ATOM 750 N N . HIS A 1 105 ? -2.786 -12.825 1.405 1.00 78.25 105 HIS A N 1
ATOM 751 C CA . HIS A 1 105 ? -2.645 -12.249 2.741 1.00 78.25 105 HIS A CA 1
ATOM 752 C C . HIS A 1 105 ? -3.078 -13.237 3.832 1.00 78.25 105 HIS A C 1
ATOM 754 O O . HIS A 1 105 ? -2.364 -13.428 4.816 1.00 78.25 105 HIS A O 1
ATOM 760 N N . ARG A 1 106 ? -4.206 -13.931 3.632 1.00 80.69 106 ARG A N 1
ATOM 761 C CA . AR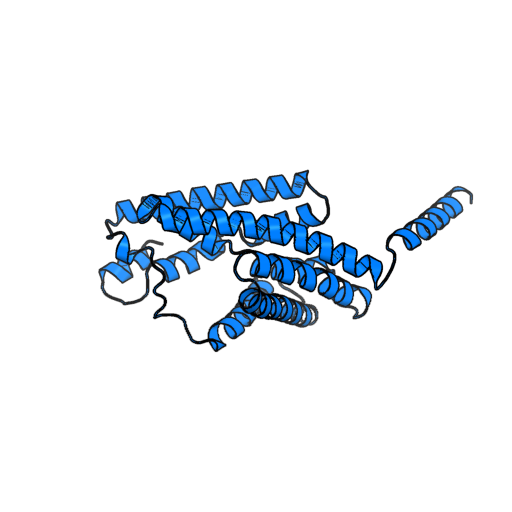G A 1 106 ? -4.688 -14.968 4.554 1.00 80.69 106 ARG A CA 1
ATOM 762 C C . ARG A 1 106 ? -3.697 -16.122 4.702 1.00 80.69 106 ARG A C 1
ATOM 764 O O . ARG A 1 106 ? -3.489 -16.586 5.818 1.00 80.69 106 ARG A O 1
ATOM 771 N N . LEU A 1 107 ? -3.098 -16.580 3.602 1.00 79.25 107 LEU A N 1
ATOM 772 C CA . LEU A 1 107 ? -2.096 -17.651 3.622 1.00 79.25 107 LEU A CA 1
ATOM 773 C C . LEU A 1 107 ? -0.808 -17.215 4.330 1.00 79.25 107 LEU A C 1
ATOM 775 O O . LEU A 1 107 ? -0.210 -18.012 5.045 1.00 79.25 107 LEU A O 1
ATOM 779 N N . HIS A 1 108 ? -0.397 -15.957 4.157 1.00 74.25 108 HIS A N 1
ATOM 780 C CA . HIS A 1 108 ? 0.828 -15.440 4.762 1.00 74.25 108 HIS A CA 1
ATOM 781 C C . HIS A 1 108 ? 0.690 -15.194 6.271 1.00 74.25 108 HIS A C 1
ATOM 783 O O . HIS A 1 108 ? 1.583 -15.547 7.034 1.00 74.25 108 HIS A O 1
ATOM 789 N N . PHE A 1 109 ? -0.437 -14.627 6.710 1.00 72.38 109 PHE A N 1
ATOM 790 C CA . PHE A 1 109 ? -0.653 -14.228 8.107 1.00 72.38 109 PHE A CA 1
ATOM 791 C C . PHE A 1 109 ? -1.564 -15.175 8.904 1.00 72.38 109 PHE A C 1
ATOM 793 O O . PHE A 1 109 ? -1.896 -14.871 10.046 1.00 72.38 109 PHE A O 1
ATOM 800 N N . SER A 1 110 ? -1.969 -16.316 8.331 1.00 75.38 110 SER A N 1
ATOM 801 C CA . SER A 1 110 ? -2.821 -17.332 8.979 1.00 75.38 110 SER A CA 1
ATOM 802 C C . SER A 1 110 ? -4.060 -16.745 9.670 1.00 75.38 110 SER A C 1
ATOM 804 O O . SER A 1 110 ? -4.377 -17.070 10.813 1.00 75.38 110 SER A O 1
ATOM 806 N N . THR A 1 111 ? -4.761 -15.842 8.982 1.00 72.00 111 THR A N 1
ATOM 807 C CA . THR A 1 111 ? -5.882 -15.093 9.563 1.00 72.00 111 THR A CA 1
ATOM 808 C C . THR A 1 111 ? -7.088 -15.999 9.857 1.00 72.00 111 THR A C 1
ATOM 810 O O . THR A 1 111 ? -7.440 -16.873 9.055 1.00 72.00 111 THR A O 1
ATOM 813 N N . THR A 1 112 ? -7.763 -15.761 10.985 1.00 76.50 112 THR A N 1
ATOM 814 C CA . THR A 1 112 ? -9.013 -16.428 11.372 1.00 76.50 112 THR A CA 1
ATOM 815 C C . THR A 1 112 ? -10.111 -16.210 10.326 1.00 76.50 112 THR A C 1
ATOM 817 O O . THR A 1 112 ? -10.177 -15.170 9.672 1.00 76.50 112 THR A O 1
ATOM 820 N N . HIS A 1 113 ? -11.010 -17.187 10.161 1.00 72.75 113 HIS A N 1
ATOM 821 C CA . HIS A 1 113 ? -12.029 -17.155 9.098 1.00 72.75 113 HIS A CA 1
ATOM 822 C C . HIS A 1 113 ? -12.974 -15.942 9.202 1.00 72.75 113 HIS A C 1
ATOM 824 O O . HIS A 1 113 ? -13.407 -15.430 8.173 1.00 72.75 113 HIS A O 1
ATOM 830 N N . GLY A 1 114 ? -13.258 -15.466 10.420 1.00 76.00 114 GLY A N 1
ATOM 831 C CA . GLY A 1 114 ? -14.090 -14.279 10.649 1.00 76.00 114 GLY A CA 1
ATOM 832 C C . GLY A 1 114 ? -13.421 -12.967 10.227 1.00 76.00 114 GLY A C 1
ATOM 833 O O . GLY A 1 114 ? -14.083 -12.083 9.693 1.00 76.00 114 GLY A O 1
ATOM 834 N N . ASP A 1 115 ? -12.103 -12.862 10.386 1.00 79.81 115 ASP A N 1
ATOM 835 C CA . ASP A 1 115 ? -11.345 -11.639 10.095 1.00 79.81 115 ASP A CA 1
ATOM 836 C C . ASP A 1 115 ? -11.116 -11.455 8.593 1.00 79.81 115 ASP A C 1
ATOM 838 O O . ASP A 1 115 ? -11.068 -10.332 8.090 1.00 79.81 115 ASP A O 1
ATOM 842 N N . PHE A 1 116 ? -11.024 -12.568 7.861 1.00 83.50 116 PHE A N 1
ATOM 843 C CA . PHE A 1 116 ? -10.851 -12.569 6.411 1.00 83.50 116 PHE A CA 1
ATOM 844 C C . PHE A 1 116 ? -11.944 -11.769 5.693 1.00 83.50 116 PHE A C 1
ATOM 846 O O . PHE A 1 116 ? -11.643 -11.001 4.783 1.00 83.50 116 PHE A O 1
ATOM 853 N N . PHE A 1 117 ? -13.199 -11.904 6.128 1.00 86.81 117 PHE A N 1
ATOM 854 C CA . PHE A 1 117 ? -14.319 -11.176 5.534 1.00 86.81 117 PHE A CA 1
ATOM 855 C C . PHE A 1 117 ? -14.150 -9.653 5.665 1.00 86.81 117 PHE A C 1
ATOM 857 O O . PHE A 1 117 ? -14.337 -8.922 4.693 1.00 86.81 117 PHE A O 1
ATOM 864 N N . TRP A 1 118 ? -13.705 -9.179 6.831 1.00 85.81 118 TRP A N 1
ATOM 865 C CA . TRP A 1 118 ? -13.447 -7.758 7.076 1.00 85.81 118 TRP A CA 1
ATOM 866 C C . TRP A 1 118 ? -12.269 -7.221 6.263 1.00 85.81 118 TRP A C 1
ATOM 868 O O . TRP A 1 118 ? -12.336 -6.104 5.751 1.00 85.81 118 TRP A O 1
ATOM 878 N N . ILE A 1 119 ? -11.212 -8.022 6.096 1.00 85.81 119 ILE A N 1
ATOM 879 C CA . ILE A 1 119 ? -10.064 -7.669 5.248 1.00 85.81 119 ILE A CA 1
ATOM 880 C C . ILE A 1 119 ? -10.510 -7.507 3.794 1.00 85.81 119 ILE A C 1
ATOM 882 O O . ILE A 1 119 ? -10.156 -6.522 3.151 1.00 85.81 119 ILE A O 1
ATOM 886 N N . VAL A 1 120 ? -11.318 -8.440 3.284 1.00 88.69 120 VAL A N 1
ATOM 887 C CA . VAL A 1 120 ? -11.850 -8.373 1.918 1.00 88.69 120 VAL A CA 1
ATOM 888 C C . VAL A 1 120 ? -12.665 -7.094 1.725 1.00 88.69 120 VAL A C 1
ATOM 890 O O . VAL A 1 120 ? -12.408 -6.357 0.776 1.00 88.69 120 VAL A O 1
ATOM 893 N N . ILE A 1 121 ? -13.582 -6.772 2.644 1.00 89.12 121 ILE A N 1
ATOM 894 C CA . ILE A 1 121 ? -14.368 -5.530 2.569 1.00 89.12 121 ILE A CA 1
ATOM 895 C C . ILE A 1 121 ? -13.456 -4.298 2.560 1.00 89.12 121 ILE A C 1
ATOM 897 O O . ILE A 1 121 ? -13.625 -3.429 1.707 1.00 89.12 121 ILE A O 1
ATOM 901 N N . ALA A 1 122 ? -12.476 -4.223 3.466 1.00 87.12 122 ALA A N 1
ATOM 902 C CA . ALA A 1 122 ? -11.548 -3.092 3.532 1.00 87.12 122 ALA A CA 1
ATOM 903 C C . ALA A 1 122 ? -10.772 -2.906 2.216 1.00 87.12 122 ALA A C 1
ATOM 905 O O . ALA A 1 122 ? -10.632 -1.783 1.733 1.00 87.12 122 ALA A O 1
ATOM 906 N N . LEU A 1 123 ? -10.324 -4.005 1.604 1.00 88.44 123 LEU A N 1
ATOM 907 C CA . LEU A 1 123 ? -9.615 -3.987 0.324 1.00 88.44 123 LEU A CA 1
ATOM 908 C C . LEU A 1 123 ? -10.503 -3.510 -0.827 1.00 88.44 123 LEU A C 1
ATOM 910 O O . LEU A 1 123 ? -10.068 -2.694 -1.637 1.00 88.44 123 LEU A O 1
ATOM 914 N N . TYR A 1 124 ? -11.751 -3.976 -0.886 1.00 91.19 124 TYR A N 1
ATOM 915 C CA . TYR A 1 124 ? -12.708 -3.523 -1.894 1.00 91.19 124 TYR A CA 1
ATOM 916 C C . TYR A 1 124 ? -13.076 -2.047 -1.731 1.00 91.19 124 TYR A C 1
ATOM 918 O O . TYR A 1 124 ? -13.198 -1.349 -2.735 1.00 91.19 124 TYR A O 1
ATOM 926 N N . ILE A 1 125 ? -13.214 -1.556 -0.495 1.00 90.19 125 ILE A N 1
ATOM 927 C CA . ILE A 1 125 ? -13.444 -0.129 -0.227 1.00 90.19 125 ILE A CA 1
ATOM 928 C C . ILE A 1 125 ? -12.242 0.691 -0.694 1.00 90.19 125 ILE A C 1
ATOM 930 O O . ILE A 1 125 ? -12.421 1.635 -1.458 1.00 90.19 125 ILE A O 1
ATOM 934 N N . ALA A 1 126 ? -11.024 0.314 -0.292 1.00 88.19 126 ALA A N 1
ATOM 935 C CA . ALA A 1 126 ? -9.804 1.011 -0.701 1.00 88.19 126 ALA A CA 1
ATOM 936 C C . ALA A 1 126 ? -9.682 1.088 -2.228 1.00 88.19 126 ALA A C 1
ATOM 938 O O . ALA A 1 126 ? -9.488 2.168 -2.786 1.00 88.19 126 ALA A O 1
ATOM 939 N N . TYR A 1 127 ? -9.858 -0.049 -2.903 1.00 87.56 127 TYR A N 1
ATOM 940 C CA . TYR A 1 127 ? -9.755 -0.136 -4.354 1.00 87.56 127 TYR A CA 1
ATOM 941 C C . TYR A 1 127 ? -10.879 0.627 -5.073 1.00 87.56 127 TYR A C 1
ATOM 943 O O . TYR A 1 127 ? -10.622 1.368 -6.020 1.00 87.56 127 TYR A O 1
ATOM 951 N N . GLY A 1 128 ? -12.123 0.509 -4.600 1.00 88.44 128 GLY A N 1
ATOM 952 C CA . GLY A 1 128 ? -13.261 1.232 -5.169 1.00 88.44 128 GLY A CA 1
ATOM 953 C C . GLY A 1 128 ? -13.090 2.748 -5.070 1.00 88.44 128 GLY A C 1
ATOM 954 O O . GLY A 1 128 ? -13.327 3.461 -6.044 1.00 88.44 128 GLY A O 1
ATOM 955 N N . VAL A 1 129 ? -12.607 3.242 -3.926 1.00 89.88 129 VAL A N 1
ATOM 956 C CA . VAL A 1 129 ? -12.306 4.668 -3.740 1.00 89.88 129 VAL A CA 1
ATOM 957 C C . VAL A 1 129 ? -11.159 5.106 -4.645 1.00 89.88 129 VAL A C 1
ATOM 959 O O . VAL A 1 129 ? -11.270 6.163 -5.259 1.00 89.88 129 VAL A O 1
ATOM 962 N N . GLN A 1 130 ? -10.098 4.302 -4.785 1.00 87.06 130 GLN A N 1
ATOM 963 C CA . GLN A 1 130 ? -9.001 4.611 -5.706 1.00 87.06 130 GLN A CA 1
ATOM 964 C C . GLN A 1 130 ? -9.488 4.781 -7.143 1.00 87.06 130 GLN A C 1
ATOM 966 O O . GLN A 1 130 ? -9.116 5.765 -7.770 1.00 87.06 130 GLN A O 1
ATOM 971 N N . ILE A 1 131 ? -10.339 3.881 -7.651 1.00 86.75 131 ILE A N 1
ATOM 972 C CA . ILE A 1 131 ? -10.878 3.993 -9.016 1.00 86.75 131 ILE A CA 1
ATOM 973 C C . ILE A 1 131 ? -11.659 5.300 -9.180 1.00 86.75 131 ILE A C 1
ATOM 975 O O . ILE A 1 131 ? -11.427 6.053 -10.122 1.00 86.75 131 ILE A O 1
ATOM 979 N N . VAL A 1 132 ? -12.580 5.588 -8.258 1.00 87.06 132 VAL A N 1
ATOM 980 C CA . VAL A 1 132 ? -13.424 6.793 -8.333 1.00 87.06 132 VAL A CA 1
ATOM 981 C C . VAL A 1 132 ? -12.578 8.064 -8.244 1.00 87.06 132 VAL A C 1
ATOM 983 O O . VAL A 1 132 ? -12.805 9.028 -8.980 1.00 87.06 132 VAL A O 1
ATOM 986 N N . ALA A 1 133 ? -11.583 8.065 -7.361 1.00 86.50 133 ALA A N 1
ATOM 987 C CA . ALA A 1 133 ? -10.676 9.182 -7.170 1.00 86.50 133 ALA A CA 1
ATOM 988 C C . ALA A 1 133 ? -9.718 9.374 -8.354 1.00 86.50 133 ALA A C 1
ATOM 990 O O . ALA A 1 133 ? -9.440 10.514 -8.721 1.00 86.50 133 ALA A O 1
ATOM 991 N N . ASP A 1 134 ? -9.252 8.294 -8.980 1.00 85.19 134 ASP A N 1
ATOM 992 C CA . ASP A 1 134 ? -8.405 8.361 -10.172 1.00 85.19 134 ASP A CA 1
ATOM 993 C C . ASP A 1 134 ? -9.177 8.922 -11.373 1.00 85.19 134 ASP A C 1
ATOM 995 O O . ASP A 1 134 ? -8.676 9.802 -12.065 1.00 85.19 134 ASP A O 1
ATOM 999 N N . ILE A 1 135 ? -10.445 8.532 -11.549 1.00 85.25 135 ILE A N 1
ATOM 1000 C CA . ILE A 1 135 ? -11.318 9.102 -12.590 1.00 85.25 135 ILE A CA 1
ATOM 1001 C C . ILE A 1 135 ? -11.570 10.601 -12.358 1.00 85.25 135 ILE A C 1
ATOM 1003 O O . ILE A 1 135 ? -11.648 11.370 -13.313 1.00 85.25 135 ILE A O 1
ATOM 1007 N N . SER A 1 136 ? -11.716 11.020 -11.098 1.00 85.88 136 SER A N 1
ATOM 1008 C CA . SER A 1 136 ? -12.117 12.393 -10.755 1.00 85.88 136 SER A CA 1
ATOM 1009 C C . SER A 1 136 ? -10.946 13.378 -10.693 1.00 85.88 136 SER A C 1
ATOM 1011 O O . SER A 1 136 ? -11.086 14.529 -11.101 1.00 85.88 136 SER A O 1
ATOM 1013 N N . PHE A 1 137 ? -9.805 12.947 -10.149 1.00 79.56 137 PHE A N 1
ATOM 1014 C CA . PHE A 1 137 ? -8.665 13.814 -9.828 1.00 79.56 137 PHE A CA 1
ATOM 1015 C C . PHE A 1 137 ? -7.344 13.334 -10.440 1.00 79.56 137 PHE A C 1
ATOM 1017 O O . PHE A 1 137 ? -6.458 14.155 -10.674 1.00 79.56 137 PHE A O 1
ATOM 1024 N N . GLY A 1 138 ? -7.218 12.032 -10.715 1.00 75.44 138 GLY A N 1
ATOM 1025 C CA . GLY A 1 138 ? -6.031 11.411 -11.298 1.00 75.44 138 GLY A CA 1
ATOM 1026 C C . GLY A 1 138 ? -4.811 11.332 -10.371 1.00 75.44 138 GLY A C 1
ATOM 1027 O O . GLY A 1 138 ? -4.573 12.171 -9.496 1.00 75.44 138 GLY A O 1
ATOM 1028 N N . GLY A 1 139 ? -3.981 10.312 -10.591 1.00 77.81 139 GLY A N 1
ATOM 1029 C CA . GLY A 1 139 ? -2.620 10.248 -10.049 1.00 77.81 139 GLY A CA 1
ATOM 1030 C C . GLY A 1 139 ? -2.563 10.043 -8.532 1.00 77.81 139 GLY A C 1
ATOM 1031 O O . GLY A 1 139 ? -3.259 9.193 -7.981 1.00 77.81 139 GLY A O 1
ATOM 1032 N N . TYR A 1 140 ? -1.713 10.805 -7.834 1.00 79.00 140 TYR A N 1
ATOM 1033 C CA . TYR A 1 140 ? -1.443 10.627 -6.396 1.00 79.00 140 TYR A CA 1
ATOM 1034 C C . TYR A 1 140 ? -2.647 10.947 -5.488 1.00 79.00 140 TYR A C 1
ATOM 1036 O O . TYR A 1 140 ? -2.707 10.457 -4.360 1.00 79.00 140 TYR A O 1
ATOM 1044 N N . MET A 1 141 ? -3.636 11.707 -5.976 1.00 82.00 141 MET A N 1
ATOM 1045 C CA . MET A 1 141 ? -4.858 12.031 -5.227 1.00 82.00 141 MET A CA 1
ATOM 1046 C C . MET A 1 141 ? -5.756 10.800 -5.004 1.00 82.00 141 MET A C 1
ATOM 1048 O O . MET A 1 141 ? -6.526 10.751 -4.045 1.00 82.00 141 MET A O 1
ATOM 1052 N N . SER A 1 142 ? -5.625 9.771 -5.849 1.00 86.50 142 SER A N 1
ATOM 1053 C CA . SER A 1 142 ? -6.331 8.497 -5.672 1.00 86.50 142 SER A CA 1
ATOM 1054 C C . SER A 1 142 ? -5.919 7.782 -4.384 1.00 86.50 142 SER A C 1
ATOM 1056 O O . SER A 1 142 ? -6.762 7.297 -3.628 1.00 86.50 142 SER A O 1
ATOM 1058 N N . VAL A 1 143 ? -4.618 7.789 -4.093 1.00 87.31 143 VAL A N 1
ATOM 1059 C CA . VAL A 1 143 ? -4.031 7.172 -2.902 1.00 87.31 143 VAL A CA 1
ATOM 1060 C C . VAL A 1 143 ? -4.382 7.972 -1.650 1.00 87.31 143 VAL A C 1
ATOM 1062 O O . VAL A 1 143 ? -4.719 7.377 -0.628 1.00 87.31 143 VAL A O 1
ATOM 1065 N N . PHE A 1 144 ? -4.389 9.307 -1.744 1.00 89.31 144 PHE A N 1
ATOM 1066 C CA . PHE A 1 144 ? -4.874 10.189 -0.680 1.00 89.31 144 PHE A CA 1
ATOM 1067 C C . PHE A 1 144 ? -6.287 9.819 -0.227 1.00 89.31 144 PHE A C 1
ATOM 1069 O O . PHE A 1 144 ? -6.522 9.540 0.948 1.00 89.31 144 PHE A O 1
ATOM 1076 N N . LEU A 1 145 ? -7.231 9.826 -1.175 1.00 90.38 145 LEU A N 1
ATOM 1077 C CA . LEU A 1 145 ? -8.646 9.622 -0.893 1.00 90.38 145 LEU A CA 1
ATOM 1078 C C . LEU A 1 145 ? -8.909 8.187 -0.452 1.00 90.38 145 LEU A C 1
ATOM 1080 O O . LEU A 1 145 ? -9.658 7.970 0.497 1.00 90.38 145 LEU A O 1
ATOM 1084 N N . GLY A 1 146 ? -8.245 7.213 -1.076 1.00 88.62 146 GLY A N 1
ATOM 1085 C CA . GLY A 1 146 ? -8.330 5.820 -0.659 1.00 88.62 146 GLY A CA 1
ATOM 1086 C C . GLY A 1 146 ? -7.862 5.613 0.782 1.00 88.62 146 GLY A C 1
ATOM 1087 O O . GLY A 1 146 ? -8.564 4.965 1.554 1.00 88.62 146 GLY A O 1
ATOM 1088 N N . ALA A 1 147 ? -6.746 6.227 1.186 1.00 87.56 147 ALA A N 1
ATOM 1089 C CA . ALA A 1 147 ? -6.266 6.174 2.566 1.00 87.56 147 ALA A CA 1
ATOM 1090 C C . ALA A 1 147 ? -7.200 6.921 3.536 1.00 87.56 147 ALA A C 1
ATOM 1092 O O . ALA A 1 147 ? -7.553 6.388 4.585 1.00 87.56 147 ALA A O 1
ATOM 1093 N N . MET A 1 148 ? -7.668 8.115 3.160 1.00 89.81 148 MET A N 1
ATOM 1094 C CA . MET A 1 148 ? -8.592 8.924 3.965 1.00 89.81 148 MET A CA 1
ATOM 1095 C C . MET A 1 148 ? -9.919 8.219 4.228 1.00 89.81 148 MET A C 1
ATOM 1097 O O . MET A 1 148 ? -10.476 8.365 5.313 1.00 89.81 148 MET A O 1
ATOM 1101 N N . VAL A 1 149 ? -10.422 7.450 3.260 1.00 90.81 149 VAL A N 1
ATOM 1102 C CA . VAL A 1 149 ? -11.654 6.677 3.421 1.00 90.81 149 VAL A CA 1
ATOM 1103 C C . VAL A 1 149 ? -11.386 5.360 4.135 1.00 90.81 149 VAL A C 1
ATOM 1105 O O . VAL A 1 149 ? -12.143 5.006 5.029 1.00 90.81 149 VAL A O 1
ATOM 1108 N N . VAL A 1 150 ? -10.324 4.617 3.822 1.00 88.56 150 VAL A N 1
ATOM 1109 C CA . VAL A 1 150 ? -10.160 3.292 4.438 1.00 88.56 150 VAL A CA 1
ATOM 1110 C C . VAL A 1 150 ? -9.901 3.373 5.948 1.00 88.56 150 VAL A C 1
ATOM 1112 O O . VAL A 1 150 ? -10.415 2.535 6.685 1.00 88.56 150 VAL A O 1
ATOM 1115 N N . THR A 1 151 ? -9.189 4.400 6.430 1.00 86.25 151 THR A N 1
ATOM 1116 C CA . THR A 1 151 ? -8.891 4.592 7.863 1.00 86.25 151 THR A CA 1
ATOM 1117 C C . THR A 1 151 ? -10.137 4.645 8.765 1.00 86.25 151 THR A C 1
ATOM 1119 O O . THR A 1 151 ? -10.212 3.864 9.714 1.00 86.25 151 THR A O 1
ATOM 1122 N N . PRO A 1 152 ? -11.148 5.508 8.533 1.00 84.88 152 PRO A N 1
ATOM 1123 C CA . PRO A 1 152 ? -12.355 5.529 9.360 1.00 84.88 152 PRO A CA 1
ATOM 1124 C C . PRO A 1 152 ? -13.167 4.231 9.250 1.00 84.88 152 PRO A C 1
ATOM 1126 O O . PRO A 1 152 ? -13.768 3.802 10.235 1.00 84.88 152 PRO A O 1
ATOM 1129 N N . PHE A 1 153 ? -13.170 3.569 8.087 1.00 84.25 153 PHE A N 1
ATOM 1130 C CA . PHE A 1 153 ? -13.880 2.298 7.917 1.00 84.25 153 PHE A CA 1
ATOM 1131 C C . PHE A 1 153 ? -13.246 1.168 8.736 1.00 84.25 153 PHE A C 1
ATOM 1133 O O . PHE A 1 153 ? -13.969 0.418 9.391 1.00 84.25 153 PHE A O 1
ATOM 1140 N N . THR A 1 154 ? -11.914 1.076 8.783 1.00 82.50 154 THR A N 1
ATOM 1141 C CA . THR A 1 154 ? -11.233 0.083 9.631 1.00 82.50 154 THR A CA 1
ATOM 1142 C C . THR A 1 154 ? -11.426 0.372 11.122 1.00 82.50 154 THR A C 1
ATOM 1144 O O . THR A 1 154 ? -11.576 -0.573 11.900 1.00 82.50 154 THR A O 1
ATOM 1147 N N . PHE A 1 155 ? -11.523 1.648 11.529 1.00 76.88 155 PHE A N 1
ATOM 1148 C CA . PHE A 1 155 ? -11.935 2.028 12.893 1.00 76.88 155 PHE A CA 1
ATOM 1149 C C . PHE A 1 155 ? -13.353 1.549 13.200 1.00 76.88 155 PHE A C 1
ATOM 1151 O O . PHE A 1 155 ? -13.587 0.948 14.248 1.00 76.88 155 PHE A O 1
ATOM 1158 N N . MET A 1 156 ? -14.291 1.777 12.281 1.00 77.38 156 MET A N 1
ATOM 1159 C CA . MET A 1 156 ? -15.696 1.412 12.451 1.00 77.38 156 MET A CA 1
ATOM 1160 C C . MET A 1 156 ? -15.904 -0.107 12.542 1.00 77.38 156 MET A C 1
ATOM 1162 O O . MET A 1 156 ? -16.718 -0.566 13.349 1.00 77.38 156 MET A O 1
ATOM 1166 N N . PHE A 1 157 ? -15.156 -0.898 11.765 1.00 79.12 157 PHE A N 1
ATOM 1167 C CA . PHE A 1 157 ? -15.209 -2.363 11.841 1.00 79.12 157 PHE A CA 1
ATOM 1168 C C . PHE A 1 157 ? -14.813 -2.866 13.228 1.00 79.12 157 PHE A C 1
ATOM 1170 O O . PHE A 1 157 ? -15.500 -3.718 13.797 1.00 79.12 157 PHE A O 1
ATOM 1177 N N . HIS A 1 158 ? -13.752 -2.295 13.799 1.00 74.12 158 HIS A N 1
ATOM 1178 C CA . HIS A 1 158 ? -13.287 -2.661 15.129 1.00 74.12 158 HIS A CA 1
ATOM 1179 C C . HIS A 1 158 ? -14.248 -2.195 16.235 1.00 74.12 158 HIS A C 1
ATOM 1181 O O . HIS A 1 158 ? -14.655 -2.997 17.074 1.00 74.12 158 HIS A O 1
ATOM 1187 N N . SER A 1 159 ? -14.644 -0.918 16.226 1.00 66.19 159 SER A N 1
ATOM 1188 C CA . SER A 1 159 ? -15.392 -0.302 17.332 1.00 66.19 159 SER A CA 1
ATOM 1189 C C . SER A 1 159 ? -16.857 -0.735 17.405 1.00 66.19 159 SER A C 1
ATOM 1191 O O . SER A 1 159 ? -17.393 -0.919 18.496 1.00 66.19 159 SER A O 1
ATOM 1193 N N . ARG A 1 160 ? -17.522 -0.911 16.257 1.00 64.06 160 ARG A N 1
ATOM 1194 C CA . ARG A 1 160 ? -18.981 -1.115 16.195 1.00 64.06 160 ARG A CA 1
ATOM 1195 C C . ARG A 1 160 ? -19.401 -2.512 15.775 1.00 64.06 160 ARG A C 1
ATOM 1197 O O . ARG A 1 160 ? -20.496 -2.941 16.126 1.00 64.06 160 ARG A O 1
ATOM 1204 N N . MET A 1 161 ? -18.563 -3.222 15.025 1.00 67.75 161 MET A N 1
ATOM 1205 C CA . MET A 1 161 ? -18.964 -4.472 14.371 1.00 67.75 161 MET A CA 1
ATOM 1206 C C . MET A 1 161 ? -18.296 -5.721 14.959 1.00 67.75 161 MET A C 1
ATOM 1208 O O . MET A 1 161 ? -18.396 -6.795 14.371 1.00 67.75 161 MET A O 1
ATOM 1212 N N . LYS A 1 162 ? -17.647 -5.603 16.133 1.00 70.94 162 LYS A N 1
ATOM 1213 C CA . LYS A 1 162 ? -16.828 -6.668 16.754 1.00 70.94 162 LYS A CA 1
ATOM 1214 C C . LYS A 1 162 ? -15.787 -7.244 15.780 1.00 70.94 162 LYS A C 1
ATOM 1216 O O . LYS A 1 162 ? -15.445 -8.423 15.857 1.00 70.94 162 LYS A O 1
ATOM 1221 N N . GLY A 1 163 ? -15.330 -6.424 14.836 1.00 69.06 163 GLY A N 1
ATOM 1222 C CA . GLY A 1 163 ? -14.337 -6.806 13.849 1.00 69.06 163 GLY A CA 1
ATOM 1223 C C . GLY A 1 163 ? -12.937 -6.936 14.459 1.00 69.06 163 GLY A C 1
ATOM 1224 O O . GLY A 1 163 ? -12.697 -6.488 15.589 1.00 69.06 163 GLY A O 1
ATOM 1225 N N . PRO A 1 164 ? -11.996 -7.529 13.706 1.00 75.81 164 PRO A N 1
ATOM 1226 C CA . PRO A 1 164 ? -10.607 -7.661 14.128 1.00 75.81 164 PRO A CA 1
ATOM 1227 C C . PRO A 1 164 ? -9.992 -6.305 14.506 1.00 75.81 164 PRO A C 1
ATOM 1229 O O . PRO A 1 164 ? -10.444 -5.263 14.020 1.00 75.81 164 PRO A O 1
ATOM 1232 N N . PRO A 1 165 ? -8.936 -6.299 15.341 1.00 77.31 165 PRO A N 1
ATOM 1233 C CA . PRO A 1 165 ? -8.137 -5.109 15.606 1.00 77.31 165 PRO A CA 1
ATOM 1234 C C . PRO A 1 165 ? -7.825 -4.329 14.327 1.00 77.31 165 PRO A C 1
ATOM 1236 O O . PRO A 1 165 ? -7.432 -4.920 13.319 1.00 77.31 165 PRO A O 1
ATOM 1239 N N . MET A 1 166 ? -7.956 -3.001 14.390 1.00 77.06 166 MET A N 1
ATOM 1240 C CA . MET A 1 166 ? -7.728 -2.076 13.272 1.00 77.06 166 MET A CA 1
ATOM 1241 C C . MET A 1 166 ? -6.529 -2.456 12.399 1.00 77.06 166 MET A C 1
ATOM 1243 O O . MET A 1 166 ? -6.638 -2.509 11.177 1.00 77.06 166 MET A O 1
ATOM 1247 N N . LEU A 1 167 ? -5.381 -2.714 13.030 1.00 77.50 167 LEU A N 1
ATOM 1248 C CA . LEU A 1 167 ? -4.120 -2.950 12.333 1.00 77.50 167 LEU A CA 1
ATOM 1249 C C . LEU A 1 167 ? -4.202 -4.136 11.360 1.00 77.50 167 LEU A C 1
ATOM 1251 O O . LEU A 1 167 ? -3.552 -4.111 10.322 1.00 77.50 167 LEU A O 1
ATOM 1255 N N . ILE A 1 168 ? -5.045 -5.135 11.638 1.00 80.31 168 ILE A N 1
ATOM 1256 C CA . ILE A 1 168 ? -5.196 -6.339 10.807 1.00 80.31 168 ILE A CA 1
ATOM 1257 C C . ILE A 1 168 ? -5.909 -6.033 9.482 1.00 80.31 168 ILE A C 1
ATOM 1259 O O . ILE A 1 168 ? -5.632 -6.679 8.474 1.00 80.31 168 ILE A O 1
ATOM 1263 N N . THR A 1 169 ? -6.811 -5.049 9.459 1.00 82.44 169 THR A N 1
ATOM 1264 C CA . THR A 1 169 ? -7.565 -4.658 8.251 1.00 82.44 169 THR A CA 1
ATOM 1265 C C . THR A 1 169 ? -6.957 -3.447 7.553 1.00 82.44 169 THR A C 1
ATOM 1267 O O . THR A 1 169 ? -6.983 -3.359 6.327 1.00 82.44 169 THR A O 1
ATOM 1270 N N . PHE A 1 170 ? -6.356 -2.537 8.317 1.00 82.31 170 PHE A N 1
ATOM 1271 C CA . PHE A 1 170 ? -5.742 -1.317 7.808 1.00 82.31 170 PHE A CA 1
ATOM 1272 C C . PHE A 1 170 ? -4.449 -1.579 7.038 1.00 82.31 170 PHE A C 1
ATOM 1274 O O . PHE A 1 170 ? -4.237 -1.035 5.956 1.00 82.31 170 PHE A O 1
ATOM 1281 N N . LEU A 1 171 ? -3.602 -2.461 7.559 1.00 84.44 171 LEU A N 1
ATOM 1282 C CA . LEU A 1 171 ? -2.307 -2.749 6.965 1.00 84.44 171 LEU A CA 1
ATOM 1283 C C . LEU A 1 171 ? -2.373 -3.358 5.549 1.00 84.44 171 LEU A C 1
ATOM 1285 O O . LEU A 1 171 ? -1.680 -2.849 4.663 1.00 84.44 171 LEU A O 1
ATOM 1289 N N . PRO A 1 172 ? -3.200 -4.390 5.273 1.00 83.50 172 PRO A N 1
ATOM 1290 C CA . PRO A 1 172 ? -3.351 -4.900 3.910 1.00 83.50 172 PRO A CA 1
ATOM 1291 C C . PRO A 1 172 ? -3.972 -3.872 2.962 1.00 83.50 172 PRO A C 1
ATOM 1293 O O . PRO A 1 172 ? -3.604 -3.840 1.789 1.00 83.50 172 PRO A O 1
ATOM 1296 N N . ALA A 1 173 ? -4.868 -3.008 3.452 1.00 85.88 173 ALA A N 1
ATOM 1297 C CA . ALA A 1 173 ? -5.431 -1.936 2.639 1.00 85.88 173 ALA A CA 1
ATOM 1298 C C . ALA A 1 173 ? -4.356 -0.921 2.223 1.00 85.88 173 ALA A C 1
ATOM 1300 O O . ALA A 1 173 ? -4.243 -0.606 1.040 1.00 85.88 173 ALA A O 1
ATOM 1301 N N . LEU A 1 174 ? -3.509 -0.474 3.158 1.00 82.62 174 LEU A N 1
ATOM 1302 C CA . LEU A 1 174 ? -2.372 0.398 2.844 1.00 82.62 174 LEU A CA 1
ATOM 1303 C C . LEU A 1 174 ? -1.382 -0.254 1.877 1.00 82.62 174 LEU A C 1
ATOM 1305 O O . LEU A 1 174 ? -0.827 0.422 1.012 1.00 82.62 174 LEU A O 1
ATOM 1309 N N . TRP A 1 175 ? -1.175 -1.566 1.991 1.00 82.69 175 TRP A N 1
ATOM 1310 C CA . TRP A 1 175 ? -0.310 -2.296 1.068 1.00 82.69 175 TRP A CA 1
ATOM 1311 C C . TRP A 1 175 ? -0.866 -2.307 -0.362 1.00 82.69 175 TRP A C 1
ATOM 1313 O O . TRP A 1 175 ? -0.097 -2.171 -1.310 1.00 82.69 175 TRP A O 1
ATOM 1323 N N . LEU A 1 176 ? -2.189 -2.394 -0.521 1.00 84.44 176 LEU A N 1
ATOM 1324 C CA . LEU A 1 176 ? -2.848 -2.273 -1.822 1.00 84.44 176 LEU A CA 1
ATOM 1325 C C . LEU A 1 176 ? -2.815 -0.831 -2.366 1.00 84.44 176 LEU A C 1
ATOM 1327 O O . LEU A 1 176 ? -2.707 -0.630 -3.573 1.00 84.44 176 LEU A O 1
ATOM 1331 N N . LEU A 1 177 ? -2.871 0.165 -1.478 1.00 83.25 177 LEU A N 1
ATOM 1332 C CA . LEU A 1 177 ? -2.865 1.589 -1.819 1.00 83.25 177 LEU A CA 1
ATOM 1333 C C . LEU A 1 177 ? -1.508 2.097 -2.320 1.00 83.25 177 LEU A C 1
ATOM 1335 O O . LEU A 1 177 ? -1.462 2.978 -3.179 1.00 83.25 177 LEU A O 1
ATOM 1339 N N . VAL A 1 178 ? -0.408 1.576 -1.773 1.00 77.06 178 VAL A N 1
ATOM 1340 C CA . VAL A 1 178 ? 0.944 2.062 -2.067 1.00 77.06 178 VAL A CA 1
ATOM 1341 C C . VAL A 1 178 ? 1.532 1.331 -3.280 1.00 77.06 178 VAL A C 1
ATOM 1343 O O . VAL A 1 178 ? 1.787 0.125 -3.214 1.00 77.06 178 VAL A O 1
ATOM 1346 N N . PRO A 1 179 ? 1.841 2.039 -4.381 1.00 74.69 179 PRO A N 1
ATOM 1347 C CA . PRO A 1 179 ? 2.334 1.405 -5.596 1.00 74.69 179 PRO A CA 1
ATOM 1348 C C . PRO A 1 179 ? 3.838 1.072 -5.498 1.00 74.69 179 PRO A C 1
ATOM 1350 O O . PRO A 1 179 ? 4.678 1.709 -6.125 1.00 74.69 179 PRO A O 1
ATOM 1353 N N . THR A 1 180 ? 4.221 0.051 -4.722 1.00 74.62 180 THR A N 1
ATOM 1354 C CA . THR A 1 180 ? 5.644 -0.339 -4.571 1.00 74.62 180 THR A CA 1
ATOM 1355 C C . THR A 1 180 ? 6.229 -0.959 -5.844 1.00 74.62 180 THR A C 1
ATOM 1357 O O . THR A 1 180 ? 7.392 -0.723 -6.171 1.00 74.62 180 THR A O 1
ATOM 1360 N N . SER A 1 181 ? 5.448 -1.755 -6.579 1.00 76.19 181 SER A N 1
ATOM 1361 C CA . SER A 1 181 ? 5.907 -2.364 -7.835 1.00 76.19 181 SER A CA 1
ATOM 1362 C C . SER A 1 181 ? 6.211 -1.307 -8.898 1.00 76.19 181 SER A C 1
ATOM 1364 O O . SER A 1 181 ? 7.197 -1.446 -9.615 1.00 76.19 181 SER A O 1
ATOM 1366 N N . VAL A 1 182 ? 5.426 -0.227 -8.945 1.00 78.44 182 VAL A N 1
ATOM 1367 C CA 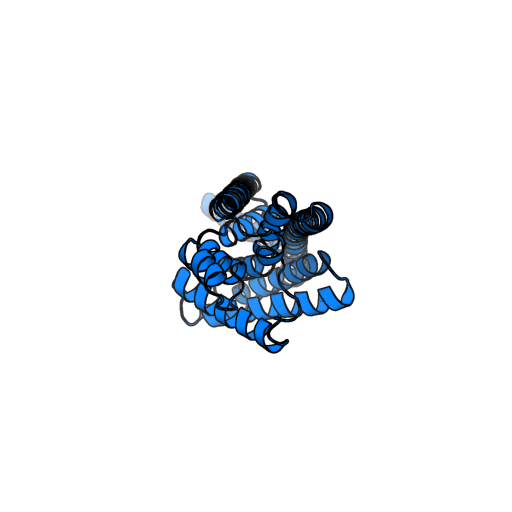. VAL A 1 182 ? 5.629 0.900 -9.867 1.00 78.44 182 VAL A CA 1
ATOM 1368 C C . VAL A 1 182 ? 6.929 1.639 -9.550 1.00 78.44 182 VAL A C 1
ATOM 1370 O O . VAL A 1 182 ? 7.695 1.912 -10.468 1.00 78.44 182 VAL A O 1
ATOM 1373 N N . ALA A 1 183 ? 7.259 1.865 -8.271 1.00 78.69 183 ALA A N 1
ATOM 1374 C CA . ALA A 1 183 ? 8.566 2.419 -7.891 1.00 78.69 183 ALA A CA 1
ATOM 1375 C C . ALA A 1 183 ? 9.745 1.561 -8.377 1.00 78.69 183 ALA A C 1
ATOM 1377 O O . ALA A 1 183 ? 10.733 2.104 -8.869 1.00 78.69 183 ALA A O 1
ATOM 1378 N N . LEU A 1 184 ? 9.659 0.232 -8.239 1.00 78.88 184 LEU A N 1
ATOM 1379 C CA . LEU A 1 184 ? 10.716 -0.682 -8.685 1.00 78.88 184 LEU A CA 1
ATOM 1380 C C . LEU A 1 184 ? 10.879 -0.654 -10.211 1.00 78.88 184 LEU A C 1
ATOM 1382 O O . LEU A 1 184 ? 12.005 -0.610 -10.710 1.00 78.88 184 LEU A O 1
ATOM 1386 N N . VAL A 1 185 ? 9.764 -0.671 -10.945 1.00 78.50 185 VAL A N 1
ATOM 1387 C CA . VAL A 1 185 ? 9.758 -0.566 -12.411 1.00 78.50 185 VAL A CA 1
ATOM 1388 C C . VAL A 1 185 ? 10.346 0.776 -12.844 1.00 78.50 185 VAL A C 1
ATOM 1390 O O . VAL A 1 185 ? 11.299 0.778 -13.618 1.00 78.50 185 VAL A O 1
ATOM 1393 N N . GLY A 1 186 ? 9.892 1.890 -12.263 1.00 78.50 186 GLY A N 1
ATOM 1394 C CA . GLY A 1 186 ? 10.393 3.230 -12.575 1.00 78.50 186 GLY A CA 1
ATOM 1395 C C . GLY A 1 186 ? 11.894 3.392 -12.316 1.00 78.50 186 GLY A C 1
ATOM 1396 O O . GLY A 1 186 ? 12.611 3.920 -13.163 1.00 78.50 186 GLY A O 1
ATOM 1397 N N . LEU A 1 187 ? 12.413 2.861 -11.201 1.00 80.44 187 LEU A N 1
ATOM 1398 C CA . LEU A 1 187 ? 13.859 2.846 -10.928 1.00 80.44 187 LEU A CA 1
ATOM 1399 C C . LEU A 1 187 ? 14.634 1.977 -11.923 1.00 80.44 187 LEU A C 1
ATOM 1401 O O . LEU A 1 187 ? 15.721 2.352 -12.361 1.00 80.44 187 LEU A O 1
ATOM 1405 N N . THR A 1 188 ? 14.081 0.829 -12.304 1.00 76.81 188 THR A N 1
ATOM 1406 C CA . THR A 1 188 ? 14.722 -0.064 -13.275 1.00 76.81 188 THR A CA 1
ATOM 1407 C C . THR A 1 188 ? 14.756 0.570 -14.669 1.00 76.81 188 THR A C 1
ATOM 1409 O O . THR A 1 188 ? 15.790 0.519 -15.340 1.00 76.81 188 THR A O 1
ATOM 1412 N N . GLU A 1 189 ? 13.671 1.220 -15.095 1.00 77.12 189 GLU A N 1
ATOM 1413 C CA . GLU A 1 189 ? 13.587 1.954 -16.363 1.00 77.12 189 GLU A CA 1
ATOM 1414 C C . GLU A 1 189 ? 14.493 3.181 -16.391 1.00 77.12 189 GLU A C 1
ATOM 1416 O O . GLU A 1 189 ? 15.135 3.435 -17.414 1.00 77.12 189 GLU A O 1
ATOM 1421 N N . PHE A 1 190 ? 14.580 3.907 -15.271 1.00 80.06 190 PHE A N 1
ATOM 1422 C CA . PHE A 1 190 ? 15.461 5.063 -15.122 1.00 80.06 190 PHE A CA 1
ATOM 1423 C C . PHE A 1 190 ? 16.926 4.693 -15.375 1.00 80.06 190 PHE A C 1
ATOM 1425 O O . PHE A 1 190 ? 17.653 5.447 -16.022 1.00 80.06 190 PHE A O 1
ATOM 1432 N N . VAL A 1 191 ? 17.348 3.518 -14.900 1.00 77.38 191 VAL A N 1
ATOM 1433 C CA . VAL A 1 191 ? 18.720 3.023 -15.070 1.00 77.38 191 VAL A CA 1
ATOM 1434 C C . VAL A 1 191 ? 18.944 2.363 -16.439 1.00 77.38 191 VAL A C 1
ATOM 1436 O O . VAL A 1 191 ? 20.051 2.448 -16.965 1.00 77.38 191 VAL A O 1
ATOM 1439 N N . SER A 1 192 ? 17.931 1.712 -17.030 1.00 68.12 192 SER A N 1
ATOM 1440 C CA . SER A 1 192 ? 18.148 0.760 -18.142 1.00 68.12 192 SER A CA 1
ATOM 1441 C C . SER A 1 192 ? 17.628 1.188 -19.516 1.00 68.12 192 SER A C 1
ATOM 1443 O O . SER A 1 192 ? 18.125 0.673 -20.517 1.00 68.12 192 SER A O 1
ATOM 1445 N N . ALA A 1 193 ? 16.601 2.043 -19.600 1.00 64.12 193 ALA A N 1
ATOM 1446 C CA . ALA A 1 193 ? 15.865 2.255 -20.854 1.00 64.12 193 ALA A CA 1
ATOM 1447 C C . ALA A 1 193 ? 15.490 3.721 -21.121 1.00 64.12 193 ALA A C 1
ATOM 1449 O O . ALA A 1 193 ? 15.957 4.298 -22.101 1.00 64.12 193 ALA A O 1
ATOM 1450 N N . SER A 1 194 ? 14.654 4.333 -20.274 1.00 66.12 194 SER A N 1
ATOM 1451 C CA . SER A 1 194 ? 14.108 5.679 -20.498 1.00 66.12 194 SER A CA 1
ATOM 1452 C C . SER A 1 194 ? 14.096 6.510 -19.214 1.00 66.12 194 SER A C 1
ATOM 1454 O O . SER A 1 194 ? 13.173 6.412 -18.403 1.00 66.12 194 SER A O 1
ATOM 1456 N N . GLN A 1 195 ? 15.094 7.389 -19.060 1.00 73.19 195 GLN A N 1
ATOM 1457 C CA . GLN A 1 195 ? 15.236 8.248 -17.875 1.00 73.19 195 GLN A CA 1
ATOM 1458 C C . GLN A 1 195 ? 14.007 9.129 -17.606 1.00 73.19 195 GLN A C 1
ATOM 1460 O O . GLN A 1 195 ? 13.630 9.302 -16.451 1.00 73.19 195 GLN A O 1
ATOM 1465 N N . ALA A 1 196 ? 13.356 9.660 -18.646 1.00 73.38 196 ALA A N 1
ATOM 1466 C CA . ALA A 1 196 ? 12.223 10.571 -18.475 1.00 73.38 196 ALA A CA 1
ATOM 1467 C C . ALA A 1 196 ? 10.967 9.884 -17.900 1.00 73.38 196 ALA A C 1
ATOM 1469 O O . ALA A 1 196 ? 10.339 10.432 -16.995 1.00 73.38 196 ALA A O 1
ATOM 1470 N N . SER A 1 197 ? 10.620 8.682 -18.385 1.00 72.12 197 SER A N 1
ATOM 1471 C CA . SER A 1 197 ? 9.468 7.913 -17.880 1.00 72.12 197 SER A CA 1
ATOM 1472 C C . SER A 1 197 ? 9.742 7.371 -16.477 1.00 72.12 197 SER A C 1
ATOM 1474 O O . SER A 1 197 ? 8.967 7.615 -15.554 1.00 72.12 197 SER A O 1
ATOM 1476 N N . GLY A 1 198 ? 10.915 6.757 -16.280 1.00 74.50 198 GLY A N 1
ATOM 1477 C CA . GLY A 1 198 ? 11.288 6.172 -14.993 1.00 74.50 198 GLY A CA 1
ATOM 1478 C C . GLY A 1 198 ? 11.373 7.199 -13.860 1.00 74.50 198 GLY A C 1
ATOM 1479 O O . GLY A 1 198 ? 10.921 6.931 -12.747 1.00 74.50 198 GLY A O 1
ATOM 1480 N N . MET A 1 199 ? 11.873 8.411 -14.143 1.00 80.50 199 MET A N 1
ATOM 1481 C CA . MET A 1 199 ? 11.880 9.504 -13.163 1.00 80.50 199 MET A CA 1
ATOM 1482 C C . MET A 1 199 ? 10.458 9.930 -12.780 1.00 80.50 199 MET A C 1
ATOM 1484 O O . MET A 1 199 ? 10.172 10.130 -11.599 1.00 80.50 199 MET A O 1
ATOM 1488 N N . LYS A 1 200 ? 9.551 10.049 -13.758 1.00 82.81 200 LYS A N 1
ATOM 1489 C CA . LYS A 1 200 ? 8.156 10.432 -13.512 1.00 82.81 200 LYS A CA 1
ATOM 1490 C C . LYS A 1 200 ? 7.449 9.415 -12.616 1.00 82.81 200 LYS A C 1
ATOM 1492 O O . LYS A 1 200 ? 6.795 9.819 -11.653 1.00 82.81 200 LYS A O 1
ATOM 1497 N N . ASP A 1 201 ? 7.611 8.125 -12.883 1.00 81.19 201 ASP A N 1
ATOM 1498 C CA . ASP A 1 201 ? 6.969 7.057 -12.108 1.00 81.19 201 ASP A CA 1
ATOM 1499 C C . ASP A 1 201 ? 7.543 6.949 -10.693 1.00 81.19 201 ASP A C 1
ATOM 1501 O O . ASP A 1 201 ? 6.799 6.799 -9.717 1.00 81.19 201 ASP A O 1
ATOM 1505 N N . PHE A 1 202 ? 8.862 7.112 -10.553 1.00 80.75 202 PHE A N 1
ATOM 1506 C CA . PHE A 1 202 ? 9.514 7.136 -9.248 1.00 80.75 202 PHE A CA 1
ATOM 1507 C C . PHE A 1 202 ? 9.028 8.311 -8.393 1.00 80.75 202 PHE A C 1
ATOM 1509 O O . PHE A 1 202 ? 8.592 8.113 -7.256 1.00 80.75 202 PHE A O 1
ATOM 1516 N N . VAL A 1 203 ? 9.030 9.526 -8.951 1.00 82.88 203 VAL A N 1
ATOM 1517 C CA . VAL A 1 203 ? 8.552 10.730 -8.254 1.00 82.88 203 VAL A CA 1
ATOM 1518 C C . VAL A 1 203 ? 7.074 10.586 -7.896 1.00 82.88 203 VAL A C 1
ATOM 1520 O O . VAL A 1 203 ? 6.700 10.816 -6.746 1.00 82.88 203 VAL A O 1
ATOM 1523 N N . THR A 1 204 ? 6.240 10.119 -8.828 1.00 84.31 204 THR A N 1
ATOM 1524 C CA . THR A 1 204 ? 4.807 9.882 -8.579 1.00 84.31 204 THR A CA 1
ATOM 1525 C C . THR A 1 204 ? 4.596 8.886 -7.441 1.00 84.31 204 THR A C 1
ATOM 1527 O O . THR A 1 204 ? 3.711 9.081 -6.607 1.00 84.31 204 THR A O 1
ATOM 1530 N N . THR A 1 205 ? 5.436 7.854 -7.342 1.00 82.81 205 THR A N 1
ATOM 1531 C CA . THR A 1 205 ? 5.360 6.877 -6.251 1.00 82.81 205 THR A CA 1
ATOM 1532 C C . THR A 1 205 ? 5.730 7.491 -4.900 1.00 82.81 205 THR A C 1
ATOM 1534 O O . THR A 1 205 ? 5.013 7.280 -3.922 1.00 82.81 205 THR A O 1
ATOM 1537 N N . VAL A 1 206 ? 6.797 8.295 -4.829 1.00 81.12 206 VAL A N 1
ATOM 1538 C CA . VAL A 1 206 ? 7.189 8.994 -3.589 1.00 81.12 206 VAL A CA 1
ATOM 1539 C C . VAL A 1 206 ? 6.071 9.923 -3.115 1.00 81.12 206 VAL A C 1
ATOM 1541 O O . VAL A 1 206 ? 5.677 9.868 -1.949 1.00 81.12 206 VAL A O 1
ATOM 1544 N N . PHE A 1 207 ? 5.500 10.721 -4.022 1.00 86.31 207 PHE A N 1
ATOM 1545 C CA . PHE A 1 207 ? 4.359 11.581 -3.701 1.00 86.31 207 PHE A CA 1
ATOM 1546 C C . PHE A 1 207 ? 3.132 10.776 -3.271 1.00 86.31 207 PHE A C 1
ATOM 1548 O O . PHE A 1 207 ? 2.466 11.167 -2.318 1.00 86.31 207 PHE A O 1
ATOM 1555 N N . SER A 1 208 ? 2.866 9.630 -3.899 1.00 85.62 208 SER A N 1
ATOM 1556 C CA . SER A 1 208 ? 1.761 8.744 -3.514 1.00 85.62 208 SER A CA 1
ATOM 1557 C C . SER A 1 208 ? 1.920 8.201 -2.093 1.00 85.62 208 SER A C 1
ATOM 1559 O O . SER A 1 208 ? 0.942 8.133 -1.357 1.00 85.62 208 SER A O 1
ATOM 1561 N N . ILE A 1 209 ? 3.142 7.871 -1.662 1.00 82.69 209 ILE A N 1
ATOM 1562 C CA . ILE A 1 209 ? 3.416 7.407 -0.291 1.00 82.69 209 ILE A CA 1
ATOM 1563 C C . ILE A 1 209 ? 3.156 8.519 0.730 1.00 82.69 209 ILE A C 1
ATOM 1565 O O . ILE A 1 209 ? 2.493 8.284 1.741 1.00 82.69 209 ILE A O 1
ATOM 1569 N N . ILE A 1 210 ? 3.648 9.732 0.462 1.00 84.31 210 ILE A N 1
ATOM 1570 C CA . ILE A 1 210 ? 3.415 10.900 1.329 1.00 84.31 210 ILE A CA 1
ATOM 1571 C C . ILE A 1 210 ? 1.916 11.199 1.398 1.00 84.31 210 ILE A C 1
ATOM 1573 O O . ILE A 1 210 ? 1.356 11.396 2.473 1.00 84.31 210 ILE A O 1
ATOM 1577 N N . SER A 1 211 ? 1.253 11.168 0.247 1.00 89.12 211 SER A N 1
ATOM 1578 C CA . SER A 1 211 ? -0.181 11.378 0.117 1.00 89.12 211 SER A CA 1
ATOM 1579 C C . SER A 1 211 ? -0.993 10.338 0.897 1.00 89.12 211 SER A C 1
ATOM 1581 O O . SER A 1 211 ? -1.927 10.692 1.611 1.00 89.12 211 SER A O 1
ATOM 1583 N N . CYS A 1 212 ? -0.574 9.072 0.862 1.00 87.62 212 CYS A N 1
ATOM 1584 C CA . CYS A 1 212 ? -1.148 7.986 1.654 1.00 87.62 212 CYS A CA 1
ATOM 1585 C C . CYS A 1 212 ? -1.037 8.247 3.165 1.00 87.62 212 CYS A C 1
ATOM 1587 O O . CYS A 1 212 ? -2.008 8.073 3.904 1.00 87.62 212 CYS A O 1
ATOM 1589 N N . ALA A 1 213 ? 0.130 8.709 3.631 1.00 84.25 213 ALA A N 1
ATOM 1590 C CA . ALA A 1 213 ? 0.356 9.025 5.041 1.00 84.25 213 ALA A CA 1
ATOM 1591 C C . ALA A 1 213 ? -0.541 10.182 5.518 1.00 84.25 213 ALA A C 1
ATOM 1593 O O . ALA A 1 213 ? -1.196 10.073 6.555 1.00 84.25 213 ALA A O 1
ATOM 1594 N N . ILE A 1 214 ? -0.627 11.262 4.733 1.00 87.19 214 ILE A N 1
ATOM 1595 C CA . ILE A 1 214 ? -1.477 12.423 5.046 1.00 87.19 214 ILE A CA 1
ATOM 1596 C C . ILE A 1 214 ? -2.962 12.041 4.981 1.00 87.19 214 ILE A C 1
ATOM 1598 O O . ILE A 1 214 ? -3.728 12.410 5.869 1.00 87.19 214 ILE A O 1
ATOM 1602 N N . GLY A 1 215 ? -3.373 11.271 3.970 1.00 88.31 215 GLY A N 1
ATOM 1603 C CA . GLY A 1 215 ? -4.741 10.767 3.850 1.00 88.31 215 GLY A CA 1
ATOM 1604 C C . GLY A 1 215 ? -5.130 9.921 5.060 1.00 88.31 215 GLY A C 1
ATOM 1605 O O . GLY A 1 215 ? -6.182 10.138 5.652 1.00 88.31 215 GLY A O 1
ATOM 1606 N N . SER A 1 216 ? -4.237 9.035 5.506 1.00 86.62 216 SER A N 1
ATOM 1607 C CA . SER A 1 216 ? -4.455 8.202 6.693 1.00 86.62 216 SER A CA 1
ATOM 1608 C C . SER A 1 216 ? -4.650 9.034 7.967 1.00 86.62 216 SER A C 1
ATOM 1610 O O . SER A 1 216 ? -5.585 8.775 8.725 1.00 86.62 216 SER A O 1
ATOM 1612 N N . LEU A 1 217 ? -3.822 10.067 8.166 1.00 84.88 217 LEU A N 1
ATOM 1613 C CA . LEU A 1 217 ? -3.937 11.020 9.280 1.00 84.88 217 LEU A CA 1
ATOM 1614 C C . LEU A 1 217 ? -5.278 11.765 9.266 1.00 84.88 217 LEU A C 1
ATOM 1616 O O . LEU A 1 217 ? -5.967 11.841 10.284 1.00 84.88 217 LEU A O 1
ATOM 1620 N N . LEU A 1 218 ? -5.676 12.288 8.104 1.00 87.38 218 LEU A N 1
ATOM 1621 C CA . LEU A 1 218 ? -6.943 13.006 7.955 1.00 87.38 218 LEU A CA 1
ATOM 1622 C C . LEU A 1 218 ? -8.152 12.088 8.134 1.00 87.38 218 LEU A C 1
ATOM 1624 O O . LEU A 1 218 ? -9.139 12.505 8.735 1.00 87.38 218 LEU A O 1
ATOM 1628 N N . GLY A 1 219 ? -8.068 10.834 7.689 1.00 85.12 219 GLY A N 1
ATOM 1629 C CA . GLY A 1 219 ? -9.106 9.831 7.922 1.00 85.12 219 GLY A CA 1
ATOM 1630 C C . GLY A 1 219 ? -9.315 9.536 9.410 1.00 85.12 219 GLY A C 1
ATOM 1631 O O . GLY A 1 219 ? -10.454 9.425 9.865 1.00 85.12 219 GLY A O 1
ATOM 1632 N N . MET A 1 220 ? -8.232 9.483 10.193 1.00 81.81 220 MET A N 1
ATOM 1633 C CA . MET A 1 220 ? -8.316 9.344 11.651 1.00 81.81 220 MET A CA 1
ATOM 1634 C C . MET A 1 220 ? -8.954 10.577 12.304 1.00 81.81 220 MET A C 1
ATOM 1636 O O . MET A 1 220 ? -9.835 10.440 13.155 1.00 81.81 220 MET A O 1
ATOM 1640 N N . TRP A 1 221 ? -8.560 11.781 11.880 1.00 83.12 221 TRP A N 1
ATOM 1641 C CA . TRP A 1 221 ? -9.153 13.024 12.379 1.00 83.12 221 TRP A CA 1
ATOM 1642 C C . TRP A 1 221 ? -10.653 13.102 12.067 1.00 83.12 221 TRP A C 1
ATOM 1644 O O . TRP A 1 221 ? -11.459 13.389 12.954 1.00 83.12 221 TRP A O 1
ATOM 1654 N N . PHE A 1 222 ? -11.048 12.744 10.844 1.00 83.38 222 PHE A N 1
ATOM 1655 C CA . PHE A 1 222 ? -12.447 12.692 10.425 1.00 83.38 222 PHE A CA 1
ATOM 1656 C C . PHE A 1 222 ? -13.260 11.701 11.269 1.00 83.38 222 PHE A C 1
ATOM 1658 O O . PHE A 1 222 ? -14.350 12.033 11.730 1.00 83.38 222 PHE A O 1
ATOM 1665 N N . TYR A 1 223 ? -12.717 10.514 11.555 1.00 77.50 223 TYR A N 1
ATOM 1666 C CA . TYR A 1 223 ? -13.373 9.557 12.451 1.00 77.50 223 TYR A CA 1
ATOM 1667 C C . TYR A 1 223 ? -13.606 10.142 13.855 1.00 77.50 223 TYR A C 1
ATOM 1669 O O . TYR A 1 223 ? -14.701 10.007 14.407 1.00 77.50 223 TYR A O 1
ATOM 1677 N N . SER A 1 224 ? -12.604 10.837 14.407 1.00 75.25 224 SER A N 1
ATOM 1678 C CA . SER A 1 224 ? -12.678 11.432 15.750 1.00 75.25 224 SER A CA 1
ATOM 1679 C C . SER A 1 224 ? -13.705 12.565 15.881 1.00 75.25 224 SER A C 1
ATOM 1681 O O . SER A 1 224 ? -14.228 12.798 16.966 1.00 75.25 224 SER A O 1
ATOM 1683 N N . LEU A 1 225 ? -14.032 13.248 14.780 1.00 77.06 225 LEU A N 1
ATOM 1684 C CA . LEU A 1 225 ? -15.058 14.295 14.750 1.00 77.06 225 LEU A CA 1
ATOM 1685 C C . LEU A 1 225 ? -16.481 13.745 14.756 1.00 77.06 225 LEU A C 1
ATOM 1687 O O . LEU A 1 225 ? -17.361 14.331 15.379 1.00 77.06 225 LEU A O 1
ATOM 1691 N N . PHE A 1 226 ? -16.716 12.658 14.021 1.00 71.62 226 PHE A N 1
ATOM 1692 C CA . PHE A 1 226 ? -18.068 12.167 13.764 1.00 71.62 226 PHE A CA 1
ATOM 1693 C C . PHE A 1 226 ? -18.537 11.102 14.751 1.00 71.62 226 PHE A C 1
ATOM 1695 O O . PHE A 1 226 ? -19.742 10.994 14.978 1.00 71.62 226 PHE A O 1
ATOM 1702 N N . PHE A 1 227 ? -17.628 10.290 15.301 1.00 65.56 227 PHE A N 1
ATOM 1703 C CA . PHE A 1 227 ? -18.036 9.070 15.998 1.00 65.56 227 PHE A CA 1
ATOM 1704 C C . PHE A 1 227 ? -17.713 9.046 17.491 1.00 65.56 227 PHE A C 1
ATOM 1706 O O . PHE A 1 227 ? -18.604 8.651 18.232 1.00 65.56 227 PHE A O 1
ATOM 1713 N N . GLU A 1 228 ? -16.536 9.495 17.943 1.00 59.84 228 GLU A N 1
ATOM 1714 C CA . GLU A 1 228 ? -16.216 9.703 19.370 1.00 59.84 228 GLU A CA 1
ATOM 1715 C C . GLU A 1 228 ? -15.011 10.655 19.528 1.00 59.84 228 GLU A C 1
ATOM 1717 O O . GLU A 1 228 ? -13.968 10.418 18.904 1.00 59.84 228 GLU A O 1
ATOM 1722 N N . PRO A 1 229 ? -15.068 11.670 20.413 1.00 54.62 229 PRO A N 1
ATOM 1723 C CA . PRO A 1 229 ? -13.869 12.369 20.845 1.00 54.62 229 PRO A CA 1
ATOM 1724 C C . PRO A 1 229 ? -13.020 11.402 21.680 1.00 54.62 229 PRO A C 1
ATOM 1726 O O . PRO A 1 229 ? -13.233 11.223 22.877 1.00 54.62 229 PRO A O 1
ATOM 1729 N N . VAL A 1 230 ? -12.003 10.805 21.057 1.00 53.72 230 VAL A N 1
ATOM 1730 C CA . VAL A 1 230 ? -10.975 9.953 21.699 1.00 53.72 230 VAL A CA 1
ATOM 1731 C C . VAL A 1 230 ? -10.417 10.585 22.993 1.00 53.72 230 VAL A C 1
ATOM 1733 O O . VAL A 1 230 ? -10.022 9.892 23.929 1.00 53.72 230 VAL A O 1
ATOM 1736 N N . PHE A 1 231 ? -10.445 11.916 23.084 1.00 51.44 231 PHE A N 1
ATOM 1737 C CA . PHE A 1 231 ? -9.979 12.697 24.228 1.00 51.44 231 PHE A CA 1
ATOM 1738 C C . PHE A 1 231 ? -10.913 12.709 25.449 1.00 51.44 231 PHE A C 1
ATOM 1740 O O . PHE A 1 231 ? -10.465 13.062 26.543 1.00 51.44 231 PHE A O 1
ATOM 1747 N N . GLU A 1 232 ? -12.185 12.332 25.311 1.00 53.62 232 GLU A N 1
ATOM 1748 C CA . GLU A 1 232 ? -13.141 12.348 26.426 1.00 53.62 232 GLU A CA 1
ATOM 1749 C C . GLU A 1 232 ? -12.948 11.125 27.337 1.00 53.62 232 GLU A C 1
ATOM 1751 O O . GLU A 1 232 ? -12.923 11.252 28.563 1.00 53.62 232 GLU A O 1
ATOM 1756 N N . ASN A 1 233 ? -12.615 9.970 26.749 1.00 53.56 233 ASN A N 1
ATOM 1757 C CA . ASN A 1 233 ? -12.300 8.747 27.490 1.00 53.56 233 ASN A CA 1
ATOM 1758 C C . ASN A 1 233 ? -10.981 8.844 28.281 1.00 53.56 233 ASN A C 1
ATOM 1760 O O . ASN A 1 233 ? -10.881 8.307 29.382 1.00 53.56 233 ASN A O 1
ATOM 1764 N N . TYR A 1 234 ? -9.969 9.575 27.799 1.00 54.88 234 TYR A N 1
ATOM 1765 C CA . TYR A 1 234 ? -8.699 9.722 28.531 1.00 54.88 234 TYR A CA 1
ATOM 1766 C C . TYR A 1 234 ? -8.878 10.402 29.906 1.00 54.88 234 TYR A C 1
ATOM 1768 O O . TYR A 1 234 ? -8.193 10.060 30.874 1.00 54.88 234 TYR A O 1
ATOM 1776 N N . LYS A 1 235 ? -9.843 11.327 30.026 1.00 54.81 235 LYS A N 1
ATOM 1777 C CA . LYS A 1 235 ? -10.202 11.966 31.306 1.00 54.81 235 LYS A CA 1
ATOM 1778 C C . LYS A 1 235 ? -10.957 11.029 32.255 1.00 54.81 235 LYS A C 1
ATOM 1780 O O . LYS A 1 235 ? -10.837 11.189 33.465 1.00 54.81 235 LYS A O 1
ATOM 1785 N N . GLU A 1 236 ? -11.726 10.077 31.739 1.00 58.91 236 GLU A N 1
ATOM 1786 C CA . GLU A 1 236 ? -12.413 9.053 32.541 1.00 58.91 236 GLU A CA 1
ATOM 1787 C C . GLU A 1 236 ? -11.414 8.020 33.089 1.00 58.91 236 GLU A C 1
ATOM 1789 O O . GLU A 1 236 ? -11.393 7.738 34.290 1.00 58.91 236 GLU A O 1
ATOM 1794 N N . TRP A 1 237 ? -10.501 7.530 32.246 1.00 54.94 237 TRP A N 1
ATOM 1795 C CA . TRP A 1 237 ? -9.483 6.548 32.638 1.00 54.94 237 TRP A CA 1
ATOM 1796 C C . TRP A 1 237 ? -8.473 7.094 33.654 1.00 54.94 237 TRP A C 1
ATOM 1798 O O . TRP A 1 237 ? -8.099 6.379 34.587 1.00 54.94 237 TRP A O 1
ATOM 1808 N N . SER A 1 238 ? -8.079 8.368 33.544 1.00 62.12 238 SER A N 1
ATOM 1809 C CA . SER A 1 238 ? -7.192 8.997 34.534 1.00 62.12 238 SER A CA 1
ATOM 1810 C C . SER A 1 238 ? -7.862 9.143 35.905 1.00 62.12 238 SER A C 1
ATOM 1812 O O . SER A 1 238 ? -7.221 8.893 36.927 1.00 62.12 238 SER A O 1
ATOM 1814 N N . LYS A 1 239 ? -9.168 9.446 35.946 1.00 66.19 239 LYS A N 1
ATOM 1815 C CA . LYS A 1 239 ? -9.954 9.500 37.192 1.00 66.19 239 LYS A CA 1
ATOM 1816 C C . LYS A 1 239 ? -10.074 8.135 37.864 1.00 66.19 239 LYS A C 1
ATOM 1818 O O . LYS A 1 239 ? -10.045 8.072 39.090 1.00 66.19 239 LYS A O 1
ATOM 1823 N N . ILE A 1 240 ? -10.219 7.053 37.097 1.00 69.12 240 ILE A N 1
ATOM 1824 C CA . ILE A 1 240 ? -10.286 5.683 37.638 1.00 69.12 240 ILE A CA 1
ATOM 1825 C C . ILE A 1 240 ? -8.931 5.271 38.224 1.00 69.12 240 ILE A C 1
ATOM 1827 O O . ILE A 1 240 ? -8.880 4.686 39.306 1.00 69.12 240 ILE A O 1
ATOM 1831 N N . TYR A 1 241 ? -7.831 5.623 37.554 1.00 63.75 241 TYR A N 1
ATOM 1832 C CA . TYR A 1 241 ? -6.481 5.328 38.037 1.00 63.75 241 TYR A CA 1
ATOM 1833 C C . TYR A 1 241 ? -6.119 6.122 39.297 1.00 63.75 241 TYR A C 1
ATOM 1835 O O . TYR A 1 241 ? -5.506 5.572 40.209 1.00 63.75 241 TYR A O 1
ATOM 1843 N N . GLN A 1 242 ? -6.527 7.393 39.379 1.00 67.50 242 GLN A N 1
ATOM 1844 C CA . GLN A 1 242 ? -6.319 8.204 40.582 1.00 67.50 242 GLN A CA 1
ATOM 1845 C C . GLN A 1 242 ? -7.165 7.716 41.761 1.00 67.50 242 GLN A C 1
ATOM 1847 O O . GLN A 1 242 ? -6.631 7.545 42.851 1.00 67.50 242 GLN A O 1
ATOM 1852 N N . ARG A 1 243 ? -8.431 7.337 41.536 1.00 67.69 243 ARG A N 1
ATOM 1853 C CA . ARG A 1 243 ? -9.280 6.763 42.598 1.00 67.69 243 ARG A CA 1
ATOM 1854 C C . ARG A 1 243 ? -8.722 5.479 43.213 1.00 67.69 243 ARG A C 1
ATOM 1856 O O . ARG A 1 243 ? -8.979 5.221 44.377 1.00 67.69 243 ARG A O 1
ATOM 1863 N N . LYS A 1 244 ? -7.977 4.687 42.436 1.00 63.94 244 LYS A N 1
ATOM 1864 C CA . LYS A 1 244 ? -7.320 3.451 42.893 1.00 63.94 244 LYS A CA 1
ATOM 1865 C C . LYS A 1 244 ? -6.000 3.687 43.631 1.00 63.94 244 LYS A C 1
ATOM 1867 O O . LYS A 1 244 ? -5.462 2.754 44.211 1.00 63.94 244 LYS A O 1
ATOM 1872 N N . LYS A 1 245 ? -5.444 4.896 43.529 1.00 63.59 245 LYS A N 1
ATOM 1873 C CA . LYS A 1 245 ? -4.212 5.305 44.209 1.00 63.59 245 LYS A CA 1
ATOM 1874 C C . LYS A 1 245 ? -4.501 5.934 45.577 1.00 63.59 245 LYS A C 1
ATOM 1876 O O . LYS A 1 245 ? -3.650 5.859 46.455 1.00 63.59 245 LYS A O 1
ATOM 1881 N N . ASP A 1 246 ? -5.691 6.511 45.735 1.00 65.31 246 ASP A N 1
ATOM 1882 C CA . ASP A 1 246 ? -6.145 7.179 46.961 1.00 65.31 246 ASP A CA 1
ATOM 1883 C C . ASP A 1 246 ? -6.957 6.255 47.903 1.00 65.31 246 ASP A C 1
ATOM 1885 O O . ASP A 1 246 ? -7.447 6.712 48.936 1.00 65.31 246 ASP A O 1
ATOM 1889 N N . SER A 1 247 ? -7.110 4.970 47.552 1.00 59.41 247 SER A N 1
ATOM 1890 C CA . SER A 1 247 ? -7.784 3.911 48.328 1.00 59.41 247 SER A CA 1
ATOM 1891 C C . SER A 1 247 ? -6.800 2.855 48.810 1.00 59.41 247 SER A C 1
ATOM 1893 O O . SER A 1 247 ? -6.895 2.448 49.985 1.00 59.41 247 SER A O 1
#

Foldseek 3Di:
DVVLLVCVVVPDPDQSQVVVCVVCVVLQLLLLLLVLLVCLLVVVPVSSVVSNVVNVVSLVVVLVVLLVVCVVSVDDLVSHQDPPPVPPPPPVVVLVVLVVLLVVLCVVVVDDPQQSVLLSVLQCQLVVQLVVQCVVPNALSSLLRSLLVSQLSLVCCVPPVVHDHSCSNSSSSSSSSQPSVQLSSLSNCCPRPDVVSSVVSNVSRVSSSVSSSVSNNNSVVVNCVPPHVPVVVVVVVVVVVVVVVVD

Sequence (247 aa):
GGVAFLSTKYGFGISSIKVMIAALVTFLPGGSMAMATAELSLGDMVSGSSRFISALIKVVLLTLGIVTAAMIVKLPPSATYVVDPAQQLGMWAQWVGVLIFAIGHRLHFSTTHGDFFWIVIALYIAYGVQIVADISFGGYMSVFLGAMVVTPFTFMFHSRMKGPPMLITFLPALWLLVPTSVALVGLTEFVSASQASGMKDFVTTVFSIISCAIGSLLGMWFYSLFFEPVFENYKEWSKIYQRKKDS